Protein AF-A0A9D7J3B4-F1 (afdb_monomer)

Solvent-accessible surface area (backbone atoms only — not comparable to full-atom values): 12854 Å² total; per-residue (Å²): 86,20,38,6,52,66,52,75,68,52,24,51,55,38,42,55,56,50,31,72,77,38,64,92,45,43,69,58,52,49,50,42,16,52,51,36,27,50,51,44,64,60,49,41,61,61,44,39,66,71,48,47,50,57,50,48,52,51,50,49,41,62,76,43,71,73,54,89,53,67,70,58,55,49,53,51,50,52,51,49,52,46,54,62,63,66,42,73,78,84,66,92,56,58,73,66,55,56,47,50,52,51,38,53,54,40,50,54,43,43,34,62,70,63,75,48,87,57,73,51,42,56,52,34,42,52,50,51,45,50,52,47,49,51,19,50,54,52,26,56,75,52,72,69,79,52,64,46,68,52,43,30,51,54,52,51,52,50,52,61,27,91,87,30,97,58,13,69,62,53,52,59,37,48,68,65,52,65,67,64,42,50,51,49,52,52,48,50,54,49,50,55,57,50,62,74,45,46,74,63,55,60,73,61,43,78,63,53,56,63,51,48,52,51,51,53,50,50,45,28,49,53,41,37,54,52,51,51,53,52,50,60,61,74,78,104

Nearest PDB structures (foldseek):
  3zx6-assembly1_A  TM=1.371E-01  e=1.570E+00  Archaeoglobus fulgidus DSM 4304
  7sqc-assembly1_1V  TM=1.338E-01  e=3.164E+00  Chlamydomonas reinhardtii

Secondary structure (DSSP, 8-state):
-GGGSS-HHHHHHHHHHHHHH-GGGHHHHHHHHHHHHHHHHHHHHHHIIIIIHHHHHHHHHHHHTT---HHHHHHHHHHHHHHHHHS-----S-HHHHHHHHHHHHHHHHHHHHTS--HHHHHHHHHHHHHHHHHHHHHHHTTTSS-HHHHHHHHHHHHHSTTSTTHHHHHHHHTTS-HHHHHHHHHHHHHHHHHTTHHHHHHHGGGHHHHHHHHHHHHHHHHHHHHHHHHHHHT-

Mean predicted aligned error: 10.53 Å

pLDDT: mean 74.2, std 10.95, range [43.19, 89.19]

Radius of gyration: 20.08 Å; Cα contacts (8 Å, |Δi|>4): 149; chains: 1; bounding box: 49×51×56 Å

Foldseek 3Di:
DLQLQDDPLSVLVVLVVVCVVPVPCSVVSNVVSVVSVLVNLQVVVVCCVPPVVVVVVVVVCVVCVPDPDVVVVVVVVLVVVVVVLLPQPPPVDDPLVVLVVLLVVLLVLQCVVVVHDDVLSNVLSVVLSVLLVVLVVVCVVVVPPDDSSNSSSVSVCVCCDPPHPCNVVNVVSNVSGDPSSSVVSVVVSSVVSVVVVVVSDVVCPPVVVVVVVVVSVVSSVVVVVVVVVVVVVVVD

Structure (mmCIF, N/CA/C/O backbone):
data_AF-A0A9D7J3B4-F1
#
_entry.id   AF-A0A9D7J3B4-F1
#
loop_
_atom_site.group_PDB
_atom_site.id
_atom_site.type_symbol
_atom_site.label_atom_id
_atom_site.label_alt_id
_atom_site.label_comp_id
_atom_site.label_asym_id
_atom_site.label_entity_id
_atom_site.label_seq_id
_atom_site.pdbx_PDB_ins_code
_atom_site.Cartn_x
_atom_site.Cartn_y
_atom_site.Cartn_z
_atom_site.occupancy
_atom_site.B_iso_or_equiv
_atom_site.auth_seq_id
_atom_site.auth_comp_id
_atom_site.auth_asym_id
_atom_site.auth_atom_id
_atom_site.pdbx_PDB_model_num
ATOM 1 N N . MET A 1 1 ? -1.370 -14.299 -0.295 1.00 70.38 1 MET A N 1
ATOM 2 C CA . MET A 1 1 ? -2.509 -13.351 -0.195 1.00 70.38 1 MET A CA 1
ATOM 3 C C . MET A 1 1 ? -2.658 -12.742 1.196 1.00 70.38 1 MET A C 1
ATOM 5 O O . MET A 1 1 ? -2.831 -11.534 1.264 1.00 70.38 1 MET A O 1
ATOM 9 N N . GLY A 1 2 ? -2.545 -13.510 2.292 1.00 73.38 2 GLY A N 1
ATOM 10 C CA . GLY A 1 2 ? -2.699 -12.977 3.658 1.00 73.38 2 GLY A CA 1
ATOM 11 C C . GLY A 1 2 ? -1.757 -11.821 4.024 1.00 73.38 2 GLY A C 1
ATOM 12 O O . GLY A 1 2 ? -2.180 -10.879 4.684 1.00 73.38 2 GLY A O 1
ATOM 13 N N . SER A 1 3 ? -0.518 -11.828 3.519 1.00 73.25 3 SER A N 1
ATOM 14 C CA . SER A 1 3 ? 0.433 -10.715 3.679 1.00 73.25 3 SER A CA 1
ATOM 15 C C . SER A 1 3 ? 0.007 -9.437 2.952 1.00 73.25 3 SER A C 1
ATOM 17 O O . SER A 1 3 ? 0.450 -8.360 3.318 1.00 73.25 3 SER A O 1
ATOM 19 N N . GLY A 1 4 ? -0.854 -9.528 1.939 1.00 70.69 4 GLY A N 1
ATOM 20 C CA . GLY A 1 4 ? -1.326 -8.373 1.182 1.00 70.69 4 GLY A CA 1
ATOM 21 C C . GLY A 1 4 ? -2.476 -7.618 1.838 1.00 70.69 4 GLY A C 1
ATOM 22 O O . GLY A 1 4 ? -2.786 -6.516 1.415 1.00 70.69 4 GLY A O 1
ATOM 23 N N . VAL A 1 5 ? -3.128 -8.167 2.863 1.00 74.31 5 VAL A N 1
ATOM 24 C CA . VAL A 1 5 ? -4.241 -7.479 3.528 1.00 74.31 5 VAL A CA 1
ATOM 25 C C . VAL A 1 5 ? -3.699 -6.684 4.711 1.00 74.31 5 VAL A C 1
ATOM 27 O O . VAL A 1 5 ? -3.336 -7.254 5.736 1.00 74.31 5 VAL A O 1
ATOM 30 N N . GLY A 1 6 ? -3.630 -5.360 4.568 1.00 72.38 6 GLY A N 1
ATOM 31 C CA . GLY A 1 6 ? -3.135 -4.468 5.614 1.00 72.38 6 GLY A CA 1
ATOM 32 C C . GLY A 1 6 ? -2.578 -3.162 5.053 1.00 72.38 6 GLY A C 1
ATOM 33 O O . GLY A 1 6 ? -2.979 -2.710 3.986 1.00 72.38 6 GLY A O 1
ATOM 34 N N . SER A 1 7 ? -1.657 -2.539 5.787 1.00 75.19 7 SER A N 1
ATOM 35 C CA . SER A 1 7 ? -0.874 -1.403 5.293 1.00 75.19 7 SER A CA 1
ATOM 36 C C . SER A 1 7 ? 0.308 -1.879 4.443 1.00 75.19 7 SER A C 1
ATOM 38 O O . SER A 1 7 ? 0.832 -2.975 4.647 1.00 75.19 7 SER A O 1
ATOM 40 N N . GLY A 1 8 ? 0.826 -1.014 3.563 1.00 73.81 8 GLY A N 1
ATOM 41 C CA . GLY A 1 8 ? 2.023 -1.319 2.764 1.00 73.81 8 GLY A CA 1
ATOM 42 C C . GLY A 1 8 ? 3.244 -1.739 3.602 1.00 73.81 8 GLY A C 1
ATOM 43 O O . GLY A 1 8 ? 4.042 -2.557 3.156 1.00 73.81 8 GLY A O 1
ATOM 44 N N . SER A 1 9 ? 3.355 -1.256 4.846 1.00 77.31 9 SER A N 1
ATOM 45 C CA . SER A 1 9 ? 4.362 -1.706 5.819 1.00 77.31 9 SER A CA 1
ATOM 46 C C . SER A 1 9 ? 4.180 -3.158 6.264 1.00 77.31 9 SER A C 1
ATOM 48 O O . SER A 1 9 ? 5.146 -3.918 6.297 1.00 77.31 9 SER A O 1
ATOM 50 N N . MET A 1 10 ? 2.949 -3.550 6.600 1.00 82.62 10 MET A N 1
ATOM 51 C CA . MET A 1 10 ? 2.616 -4.916 7.004 1.00 82.62 10 MET A CA 1
ATOM 52 C C . MET A 1 10 ? 2.811 -5.882 5.833 1.00 82.62 10 MET A C 1
ATOM 54 O O . MET A 1 10 ? 3.347 -6.973 6.019 1.00 82.62 10 MET A O 1
ATOM 58 N N . MET A 1 11 ? 2.473 -5.439 4.620 1.00 86.75 11 MET A N 1
ATOM 59 C CA . MET A 1 11 ? 2.742 -6.179 3.394 1.00 86.75 11 MET A CA 1
ATOM 60 C C . MET A 1 11 ? 4.236 -6.384 3.155 1.00 86.75 11 MET A C 1
ATOM 62 O O . MET A 1 11 ? 4.653 -7.515 2.930 1.00 86.75 11 MET A O 1
ATOM 66 N N . ALA A 1 12 ? 5.055 -5.334 3.254 1.00 82.06 12 ALA A N 1
ATOM 67 C CA . ALA A 1 12 ? 6.506 -5.444 3.106 1.00 82.06 12 ALA A CA 1
ATOM 68 C C . ALA A 1 12 ? 7.121 -6.429 4.113 1.00 82.06 12 ALA A C 1
ATOM 70 O O . ALA A 1 12 ? 7.898 -7.300 3.725 1.00 82.06 12 ALA A O 1
ATOM 71 N N . ALA A 1 13 ? 6.732 -6.333 5.388 1.00 82.19 13 ALA A N 1
ATOM 72 C CA . ALA A 1 13 ? 7.207 -7.237 6.433 1.00 82.19 13 ALA A CA 1
ATOM 73 C C . ALA A 1 13 ? 6.758 -8.692 6.198 1.00 82.19 13 ALA A C 1
ATOM 75 O O . ALA A 1 13 ? 7.554 -9.616 6.360 1.00 82.19 13 ALA A O 1
ATOM 76 N N . GLY A 1 14 ? 5.503 -8.898 5.787 1.00 84.31 14 GLY A N 1
ATOM 77 C CA . GLY A 1 14 ? 4.945 -10.222 5.517 1.00 84.31 14 GLY A CA 1
ATOM 78 C C . GLY A 1 14 ? 5.492 -10.877 4.247 1.00 84.31 14 GLY A C 1
ATOM 79 O O . GLY A 1 14 ? 5.697 -12.083 4.230 1.00 84.31 14 GLY A O 1
ATOM 80 N N . ILE A 1 15 ? 5.755 -10.110 3.183 1.00 86.12 15 ILE A N 1
ATOM 81 C CA . ILE A 1 15 ? 6.445 -10.633 1.995 1.00 86.12 15 ILE A CA 1
ATOM 82 C C . ILE A 1 15 ? 7.859 -11.054 2.391 1.00 86.12 15 ILE A C 1
ATOM 84 O O . ILE A 1 15 ? 8.236 -12.185 2.123 1.00 86.12 15 ILE A O 1
ATOM 88 N N . ALA A 1 16 ? 8.609 -10.195 3.090 1.00 83.75 16 ALA A N 1
ATOM 89 C CA . ALA A 1 16 ? 9.985 -10.496 3.477 1.00 83.75 16 ALA A CA 1
ATOM 90 C C . ALA A 1 16 ? 10.106 -11.801 4.286 1.00 83.75 16 ALA A C 1
ATOM 92 O O . ALA A 1 16 ? 11.012 -12.591 4.029 1.00 83.75 16 ALA A O 1
ATOM 93 N N . SER A 1 17 ? 9.184 -12.060 5.222 1.00 86.12 17 SER A N 1
ATOM 94 C CA . SER A 1 17 ? 9.197 -13.301 6.005 1.00 86.12 17 SER A CA 1
ATOM 95 C C . SER A 1 17 ? 8.839 -14.540 5.178 1.00 86.12 17 SER A C 1
ATOM 97 O O . SER A 1 17 ? 9.494 -15.570 5.318 1.00 86.12 17 SER A O 1
ATOM 99 N N . VAL A 1 18 ? 7.838 -14.454 4.297 1.00 84.31 18 VAL A N 1
ATOM 100 C CA . VAL A 1 18 ? 7.399 -15.592 3.471 1.00 84.31 18 VAL A CA 1
ATOM 101 C C . VAL A 1 18 ? 8.415 -15.898 2.370 1.00 84.31 18 VAL A C 1
ATOM 103 O O . VAL A 1 18 ? 8.734 -17.059 2.140 1.00 84.31 18 VAL A O 1
ATOM 106 N N . THR A 1 19 ? 8.983 -14.874 1.736 1.00 86.38 19 THR A N 1
ATOM 107 C CA . THR A 1 19 ? 10.028 -15.020 0.717 1.00 86.38 19 THR A CA 1
ATOM 108 C C . THR A 1 19 ? 11.320 -15.600 1.292 1.00 86.38 19 THR A C 1
ATOM 110 O O . THR A 1 19 ? 11.997 -16.365 0.614 1.00 86.38 19 THR A O 1
ATOM 113 N N . ALA A 1 20 ? 11.656 -15.298 2.551 1.00 85.62 20 ALA A N 1
ATOM 114 C CA . ALA A 1 20 ? 12.802 -15.916 3.217 1.00 85.62 20 ALA A CA 1
ATOM 115 C C . ALA A 1 20 ? 12.629 -17.435 3.415 1.00 85.62 20 ALA A C 1
ATOM 117 O O . ALA A 1 20 ? 13.619 -18.162 3.404 1.00 85.62 20 ALA A O 1
ATOM 118 N N . ALA A 1 21 ? 11.390 -17.910 3.585 1.00 87.62 21 ALA A N 1
ATOM 119 C CA . ALA A 1 21 ? 11.073 -19.335 3.688 1.00 87.62 21 ALA A CA 1
ATOM 120 C C . ALA A 1 21 ? 10.896 -20.017 2.317 1.00 87.62 21 ALA A C 1
ATOM 122 O O . ALA A 1 21 ? 11.208 -21.198 2.193 1.00 87.62 21 ALA A O 1
ATOM 123 N N . HIS A 1 22 ? 10.432 -19.273 1.305 1.00 87.31 22 HIS A N 1
ATOM 124 C CA . HIS A 1 22 ? 10.172 -19.751 -0.060 1.00 87.31 22 HIS A CA 1
ATOM 125 C C . HIS A 1 22 ? 10.790 -18.821 -1.120 1.00 87.31 22 HIS A C 1
ATOM 127 O O . HIS A 1 22 ? 10.072 -18.028 -1.747 1.00 87.31 22 HIS A O 1
ATOM 133 N N . PRO A 1 23 ? 12.118 -18.886 -1.335 1.00 84.44 23 PRO A N 1
ATOM 134 C CA . PRO A 1 23 ? 12.808 -18.020 -2.291 1.00 84.44 23 PRO A CA 1
ATOM 135 C C . PRO A 1 23 ? 12.355 -18.244 -3.741 1.00 84.44 23 PRO A C 1
ATOM 137 O O . PRO A 1 23 ? 12.361 -17.312 -4.548 1.00 84.44 23 PRO A O 1
ATOM 140 N N . GLU A 1 24 ? 11.922 -19.460 -4.076 1.00 88.19 24 GLU A N 1
ATOM 141 C CA . GLU A 1 24 ? 11.501 -19.857 -5.421 1.00 88.19 24 GLU A CA 1
ATOM 142 C C . GLU A 1 24 ? 10.224 -19.151 -5.909 1.00 88.19 24 GLU A C 1
ATOM 144 O O . GLU A 1 24 ? 10.027 -19.006 -7.114 1.00 88.19 24 GLU A O 1
ATOM 149 N N . PHE A 1 25 ? 9.379 -18.656 -4.997 1.00 86.94 25 PHE A N 1
ATOM 150 C CA . PHE A 1 25 ? 8.104 -18.005 -5.326 1.00 86.94 25 PHE A CA 1
ATOM 151 C C . PHE A 1 25 ? 8.112 -16.488 -5.090 1.00 86.94 25 PHE A C 1
ATOM 153 O O . PHE A 1 25 ? 7.045 -15.880 -5.014 1.00 86.94 25 PHE A O 1
ATOM 160 N N . THR A 1 26 ? 9.288 -15.859 -4.986 1.00 83.12 26 THR A N 1
ATOM 161 C CA . THR A 1 26 ? 9.447 -14.430 -4.642 1.00 83.12 26 THR A CA 1
ATOM 162 C C . THR A 1 26 ? 8.520 -13.508 -5.440 1.00 83.12 26 THR A C 1
ATOM 164 O O . THR A 1 26 ? 7.721 -12.773 -4.852 1.00 83.12 26 THR A O 1
ATOM 167 N N . ASP A 1 27 ? 8.572 -13.591 -6.771 1.00 83.25 27 ASP A N 1
ATOM 168 C CA . ASP A 1 27 ? 7.815 -12.698 -7.653 1.00 83.25 27 ASP A CA 1
ATOM 169 C C . ASP A 1 27 ? 6.306 -12.947 -7.561 1.00 83.25 27 ASP A C 1
ATOM 171 O O . ASP A 1 27 ? 5.508 -12.010 -7.557 1.00 83.25 27 ASP A O 1
ATOM 175 N N . GLN A 1 28 ? 5.899 -14.210 -7.402 1.00 86.12 28 GLN A N 1
ATOM 176 C CA . GLN A 1 28 ? 4.492 -14.582 -7.251 1.00 86.12 28 GLN A CA 1
ATOM 177 C C . GLN A 1 28 ? 3.937 -14.121 -5.899 1.00 86.12 28 GLN A C 1
ATOM 179 O O . GLN A 1 28 ? 2.843 -13.558 -5.840 1.00 86.12 28 GLN A O 1
ATOM 184 N N . ILE A 1 29 ? 4.693 -14.298 -4.810 1.00 86.94 29 ILE A N 1
ATOM 185 C CA . ILE A 1 29 ? 4.323 -13.825 -3.469 1.00 86.94 29 ILE A CA 1
ATOM 186 C C . ILE A 1 29 ? 4.136 -12.307 -3.496 1.00 86.94 29 ILE A C 1
ATOM 188 O O . ILE A 1 29 ? 3.114 -11.810 -3.014 1.00 86.94 29 ILE A O 1
ATOM 192 N N . ALA A 1 30 ? 5.084 -11.578 -4.092 1.00 84.19 30 ALA A N 1
ATOM 193 C CA . ALA A 1 30 ? 5.012 -10.131 -4.236 1.00 84.19 30 ALA A CA 1
ATOM 194 C C . ALA A 1 30 ? 3.811 -9.702 -5.093 1.00 84.19 30 ALA A C 1
ATOM 196 O O . ALA A 1 30 ? 3.066 -8.806 -4.694 1.00 84.19 30 ALA A O 1
ATOM 197 N N . ALA A 1 31 ? 3.554 -10.369 -6.219 1.00 85.25 31 ALA A N 1
ATOM 198 C CA . ALA A 1 31 ? 2.417 -10.071 -7.087 1.00 85.25 31 ALA A CA 1
ATOM 199 C C . ALA A 1 31 ? 1.067 -10.317 -6.387 1.00 85.25 31 ALA A C 1
ATOM 201 O O . ALA A 1 31 ? 0.197 -9.443 -6.387 1.00 85.25 31 ALA A O 1
ATOM 202 N N . PHE A 1 32 ? 0.888 -11.461 -5.718 1.00 87.00 32 PHE A N 1
ATOM 203 C CA . PHE A 1 32 ? -0.346 -11.761 -4.983 1.00 87.00 32 PHE A CA 1
ATOM 204 C C . PHE A 1 32 ? -0.557 -10.828 -3.791 1.00 87.00 32 PHE A C 1
ATOM 206 O O . PHE A 1 32 ? -1.693 -10.452 -3.499 1.00 87.00 32 PHE A O 1
ATOM 213 N N . ALA A 1 33 ? 0.512 -10.464 -3.082 1.00 86.38 33 ALA A N 1
ATOM 214 C CA . ALA A 1 33 ? 0.433 -9.563 -1.940 1.00 86.38 33 ALA A CA 1
ATOM 215 C C . ALA A 1 33 ? 0.125 -8.121 -2.370 1.00 86.38 33 ALA A C 1
ATOM 217 O O . ALA A 1 33 ? -0.784 -7.510 -1.815 1.00 86.38 33 ALA A O 1
ATOM 218 N N . THR A 1 34 ? 0.802 -7.600 -3.395 1.00 82.75 34 THR A N 1
ATOM 219 C CA . THR A 1 34 ? 0.546 -6.247 -3.922 1.00 82.75 34 THR A CA 1
ATOM 220 C C . THR A 1 34 ? -0.850 -6.130 -4.526 1.00 82.75 34 THR A C 1
ATOM 222 O O . THR A 1 34 ? -1.550 -5.155 -4.251 1.00 82.75 34 THR A O 1
ATOM 225 N N . THR A 1 35 ? -1.306 -7.152 -5.254 1.00 86.75 35 THR A N 1
ATOM 226 C CA . THR A 1 35 ? -2.672 -7.211 -5.795 1.00 86.75 35 THR A CA 1
ATOM 227 C C . THR A 1 35 ? -3.713 -7.248 -4.677 1.00 86.75 35 THR A C 1
ATOM 229 O O . THR A 1 35 ? -4.668 -6.473 -4.699 1.00 86.75 35 THR A O 1
ATOM 232 N N . ALA A 1 36 ? -3.521 -8.089 -3.656 1.00 86.44 36 ALA A N 1
ATOM 233 C CA . ALA A 1 36 ? -4.421 -8.134 -2.504 1.00 86.44 36 ALA A CA 1
ATOM 234 C C . ALA A 1 36 ? -4.442 -6.802 -1.732 1.00 86.44 36 ALA A C 1
ATOM 236 O O . ALA A 1 36 ? -5.518 -6.350 -1.344 1.00 86.44 36 ALA A O 1
ATOM 237 N N . ASN A 1 37 ? -3.297 -6.128 -1.587 1.00 84.19 37 ASN A N 1
ATOM 238 C CA . ASN A 1 37 ? -3.206 -4.806 -0.960 1.00 84.19 37 ASN A CA 1
ATOM 239 C C . ASN A 1 37 ? -3.931 -3.728 -1.770 1.00 84.19 37 ASN A C 1
ATOM 241 O O . ASN A 1 37 ? -4.600 -2.862 -1.205 1.00 84.19 37 ASN A O 1
ATOM 245 N N . 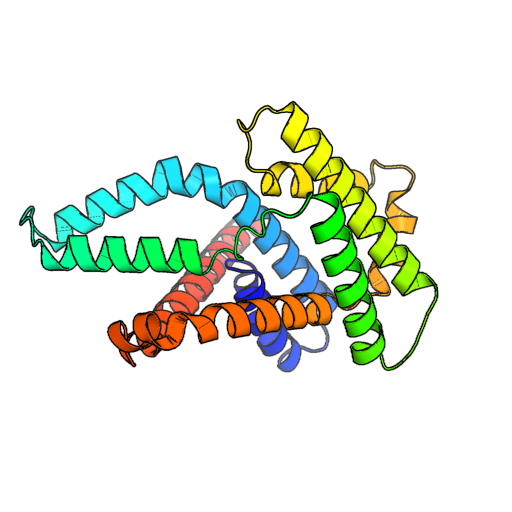LEU A 1 38 ? -3.841 -3.793 -3.097 1.00 84.06 38 LEU A N 1
ATOM 246 C CA . LEU A 1 38 ? -4.549 -2.897 -4.004 1.00 84.06 38 LEU A CA 1
ATOM 247 C C . LEU A 1 38 ? -6.069 -3.093 -3.897 1.00 84.06 38 LEU A C 1
ATOM 249 O O . LEU A 1 38 ? -6.800 -2.115 -3.733 1.00 84.06 38 LEU A O 1
ATOM 253 N N . ILE A 1 39 ? -6.540 -4.345 -3.892 1.00 84.25 39 ILE A N 1
ATOM 254 C CA . ILE A 1 39 ? -7.958 -4.682 -3.688 1.00 84.25 39 ILE A CA 1
ATOM 255 C C . ILE A 1 39 ? -8.431 -4.206 -2.310 1.00 84.25 39 ILE A C 1
ATOM 257 O O . ILE A 1 39 ? -9.465 -3.545 -2.214 1.00 84.25 39 ILE A O 1
ATOM 261 N N . ALA A 1 40 ? -7.666 -4.483 -1.250 1.00 80.62 40 ALA A N 1
ATOM 262 C CA . ALA A 1 40 ? -7.988 -4.055 0.109 1.00 80.62 40 ALA A CA 1
ATOM 263 C C . ALA A 1 40 ? -8.039 -2.524 0.232 1.00 80.62 40 ALA A C 1
ATOM 265 O O . ALA A 1 40 ? -8.929 -1.994 0.890 1.00 80.62 40 ALA A O 1
ATOM 266 N N . SER A 1 41 ? -7.145 -1.804 -0.449 1.00 77.12 41 SER A N 1
ATOM 267 C CA . SER A 1 41 ? -7.126 -0.335 -0.463 1.00 77.12 41 SER A CA 1
ATOM 268 C C . SER A 1 41 ? -8.332 0.260 -1.197 1.00 77.12 41 SER A C 1
ATOM 270 O O . SER A 1 41 ? -8.884 1.269 -0.758 1.00 77.12 41 SER A O 1
ATOM 272 N N . LEU A 1 42 ? -8.776 -0.367 -2.292 1.00 78.75 42 LEU A N 1
ATOM 273 C CA . LEU A 1 42 ? -9.970 0.052 -3.035 1.00 78.75 42 LEU A CA 1
ATOM 274 C C . LEU A 1 42 ? -11.263 -0.255 -2.271 1.00 78.75 42 LEU A C 1
ATOM 276 O O . LEU A 1 42 ? -12.137 0.603 -2.153 1.00 78.75 42 LEU A O 1
ATOM 280 N N . ALA A 1 43 ? -11.382 -1.472 -1.740 1.00 79.88 43 ALA A N 1
ATOM 281 C CA . ALA A 1 43 ? -12.563 -1.920 -1.011 1.00 79.88 43 ALA A CA 1
ATOM 282 C C . ALA A 1 43 ? -12.632 -1.336 0.410 1.00 79.88 43 ALA A C 1
ATOM 284 O O . ALA A 1 43 ? -13.714 -1.230 0.981 1.00 79.88 43 ALA A O 1
ATOM 285 N N . GLY A 1 44 ? -11.500 -0.919 0.979 1.00 74.19 44 GLY A N 1
ATOM 286 C CA . GLY A 1 44 ? -11.391 -0.494 2.371 1.00 74.19 44 GLY A CA 1
ATOM 287 C C . GLY A 1 44 ? -12.301 0.676 2.727 1.00 74.19 44 GLY A C 1
ATOM 288 O O . GLY A 1 44 ? -12.991 0.613 3.736 1.00 74.19 44 GLY A O 1
ATOM 289 N N . VAL A 1 45 ? -12.377 1.715 1.890 1.00 71.50 45 VAL A N 1
ATOM 290 C CA . VAL A 1 45 ? -13.217 2.899 2.162 1.00 71.50 45 VAL A CA 1
ATOM 291 C C . VAL A 1 45 ? -14.719 2.565 2.200 1.00 71.50 45 VAL A C 1
ATOM 293 O O . VAL A 1 45 ? -15.366 2.879 3.204 1.00 71.50 45 VAL A O 1
ATOM 296 N N . PRO A 1 46 ? -15.313 1.924 1.171 1.00 72.56 46 PRO A N 1
ATOM 297 C CA . PRO A 1 46 ? -16.726 1.558 1.220 1.00 72.56 46 PRO A CA 1
ATOM 298 C C . PRO A 1 46 ? -17.023 0.501 2.293 1.00 72.56 46 PRO A C 1
ATOM 300 O O . PRO A 1 46 ? -18.009 0.649 3.014 1.00 72.56 46 PRO A O 1
ATOM 303 N N . LEU A 1 47 ? -16.164 -0.514 2.465 1.00 78.94 47 LEU A N 1
ATOM 304 C CA . LEU A 1 47 ? -16.342 -1.534 3.508 1.00 78.94 47 LEU A CA 1
ATOM 305 C C . LEU A 1 47 ? -16.254 -0.929 4.914 1.00 78.94 47 LEU A C 1
ATOM 307 O O . LEU A 1 47 ? -17.032 -1.303 5.791 1.00 78.94 47 LEU A O 1
ATOM 311 N N . ALA A 1 48 ? -15.356 0.033 5.138 1.00 70.44 48 ALA A N 1
ATOM 312 C CA . ALA A 1 48 ? -15.233 0.710 6.422 1.00 70.44 48 ALA A CA 1
ATOM 313 C C . ALA A 1 48 ? -16.516 1.469 6.780 1.00 70.44 48 ALA A C 1
ATOM 315 O O . ALA A 1 48 ? -17.027 1.329 7.890 1.00 70.44 48 ALA A O 1
ATOM 316 N N . LEU A 1 49 ? -17.067 2.229 5.830 1.00 73.00 49 LEU A N 1
ATOM 317 C CA . LEU A 1 49 ? -18.268 3.035 6.052 1.00 73.00 49 LEU A CA 1
ATOM 318 C C . LEU A 1 49 ? -19.533 2.183 6.210 1.00 73.00 49 LEU A C 1
ATOM 320 O O . LEU A 1 49 ? -20.355 2.474 7.075 1.00 73.00 49 LEU A O 1
ATOM 324 N N . TRP A 1 50 ? -19.694 1.138 5.395 1.00 77.56 50 TRP A N 1
ATOM 325 C CA . TRP A 1 50 ? -20.944 0.372 5.330 1.00 77.56 50 TRP A CA 1
ATOM 326 C C . TRP A 1 50 ? -20.983 -0.857 6.230 1.00 77.56 50 TRP A C 1
ATOM 328 O O . TRP A 1 50 ? -22.064 -1.265 6.638 1.00 77.56 50 TRP A O 1
ATOM 338 N N . ILE A 1 51 ? -19.836 -1.469 6.526 1.00 81.25 51 ILE A N 1
ATOM 339 C CA . ILE A 1 51 ? -19.771 -2.733 7.272 1.00 81.25 51 ILE A CA 1
ATOM 340 C C . ILE A 1 51 ? -18.983 -2.556 8.565 1.00 81.25 51 ILE A C 1
ATOM 342 O O . ILE A 1 51 ? -19.484 -2.925 9.625 1.00 81.25 51 ILE A O 1
ATOM 346 N N . SER A 1 52 ? -17.793 -1.949 8.521 1.00 75.31 52 SER A N 1
ATOM 347 C CA . SER A 1 52 ? -16.956 -1.819 9.720 1.00 75.31 52 SER A CA 1
ATOM 348 C C . SER A 1 52 ? -17.579 -0.899 10.763 1.00 75.31 52 SER A C 1
ATOM 350 O O . SER A 1 52 ? -17.606 -1.262 11.933 1.00 75.31 52 SER A O 1
ATOM 352 N N . LEU A 1 53 ? -18.088 0.272 10.368 1.00 75.25 53 LEU A N 1
ATOM 353 C CA . LEU A 1 53 ? -18.692 1.234 11.291 1.00 75.25 53 LEU A CA 1
ATOM 354 C C . LEU A 1 53 ? -19.912 0.656 12.042 1.00 75.25 53 LEU A C 1
ATOM 356 O O . LEU A 1 53 ? -19.923 0.717 13.274 1.00 75.25 53 LEU A O 1
ATOM 360 N N . PRO A 1 54 ? -20.915 0.045 11.372 1.00 77.25 54 PRO A N 1
ATOM 361 C CA . PRO A 1 54 ? -22.048 -0.543 12.085 1.00 77.25 54 PRO A CA 1
ATOM 362 C C . PRO A 1 54 ? -21.669 -1.800 12.872 1.00 77.25 54 PRO A C 1
ATOM 364 O O . PRO A 1 54 ? -22.213 -2.031 13.953 1.00 77.25 54 PRO A O 1
ATOM 367 N N . LEU A 1 55 ? -20.733 -2.614 12.372 1.00 80.88 55 LEU A N 1
ATOM 368 C CA . LEU A 1 55 ? -20.265 -3.787 13.106 1.00 80.88 55 LEU A CA 1
ATOM 369 C C . LEU A 1 55 ? -19.514 -3.380 14.377 1.00 80.88 55 LEU A C 1
ATOM 371 O O . LEU A 1 55 ? -19.728 -3.993 15.421 1.00 80.88 55 LEU A O 1
ATOM 375 N N . ALA A 1 56 ? -18.702 -2.323 14.306 1.00 77.56 56 ALA A N 1
ATOM 376 C CA . ALA A 1 56 ? -18.014 -1.747 15.453 1.00 77.56 56 ALA A CA 1
ATOM 377 C C . ALA A 1 56 ? -19.008 -1.214 16.4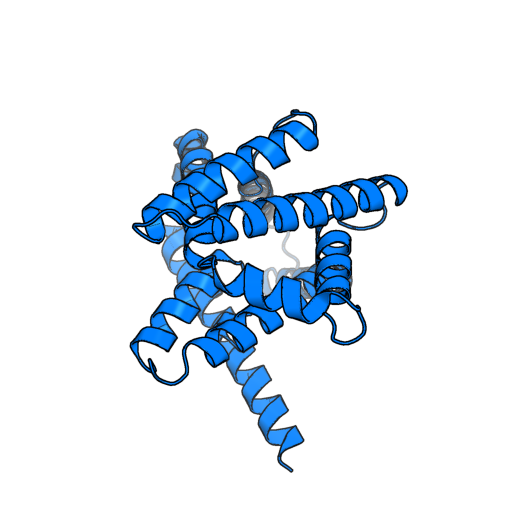92 1.00 77.56 56 ALA A C 1
ATOM 379 O O . ALA A 1 56 ? -18.870 -1.556 17.663 1.00 77.56 56 ALA A O 1
ATOM 380 N N . ASP A 1 57 ? -20.047 -0.468 16.088 1.00 76.69 57 ASP A N 1
ATOM 381 C CA . ASP A 1 57 ? -21.098 -0.008 17.015 1.00 76.69 57 ASP A CA 1
ATOM 382 C C . ASP A 1 57 ? -21.811 -1.197 17.681 1.00 76.69 57 ASP A C 1
ATOM 384 O O . ASP A 1 57 ? -22.018 -1.225 18.896 1.00 76.69 57 ASP A O 1
ATOM 388 N N . ARG A 1 58 ? -22.116 -2.250 16.915 1.00 79.69 58 ARG A N 1
ATOM 389 C CA . ARG A 1 58 ? -22.770 -3.454 17.443 1.00 79.69 58 ARG A CA 1
ATOM 390 C C . ARG A 1 58 ? -21.888 -4.209 18.437 1.00 79.69 58 ARG A C 1
ATOM 392 O O . ARG A 1 58 ? -22.374 -4.595 19.500 1.00 79.69 58 ARG A O 1
ATOM 399 N N . PHE A 1 59 ? -20.607 -4.396 18.122 1.00 79.75 59 PHE A N 1
ATOM 400 C CA . PHE A 1 59 ? -19.637 -5.022 19.024 1.00 79.75 59 PHE A CA 1
ATOM 401 C C . PHE A 1 59 ? -19.421 -4.188 20.283 1.00 79.75 59 PHE A C 1
ATOM 403 O O . PHE A 1 59 ? -19.396 -4.731 21.387 1.00 79.75 59 PHE A O 1
ATOM 410 N N . TYR A 1 60 ? -19.324 -2.870 20.126 1.00 75.38 60 TYR A N 1
ATOM 411 C CA . TYR A 1 60 ? -19.159 -1.947 21.235 1.00 75.38 60 TYR A CA 1
ATOM 412 C C . TYR A 1 60 ? -20.346 -2.022 22.196 1.00 75.38 60 TYR A C 1
ATOM 414 O O . TYR A 1 60 ? -20.149 -2.211 23.396 1.00 75.38 60 TYR A O 1
ATOM 422 N N . ARG A 1 61 ? -21.583 -1.967 21.687 1.00 77.94 61 ARG A N 1
ATOM 423 C CA . ARG A 1 61 ? -22.807 -2.105 22.497 1.00 77.94 61 ARG A CA 1
ATOM 424 C C . ARG A 1 61 ? -22.914 -3.463 23.177 1.00 77.94 61 ARG A C 1
ATOM 426 O O . ARG A 1 61 ? -23.366 -3.531 24.318 1.00 77.94 61 ARG A O 1
ATOM 433 N N . PHE A 1 62 ? -22.498 -4.526 22.492 1.00 83.06 62 PHE A N 1
ATOM 434 C CA . PHE A 1 62 ? -22.487 -5.877 23.042 1.00 83.06 62 PHE A CA 1
ATOM 435 C C . PHE A 1 62 ? -21.517 -5.998 24.226 1.00 83.06 62 PHE A C 1
ATOM 437 O O . PHE A 1 62 ? -21.914 -6.453 25.297 1.00 83.06 62 PHE A O 1
ATOM 444 N N . LEU A 1 63 ? -20.278 -5.524 24.065 1.00 79.31 63 LEU A N 1
ATOM 445 C CA . LEU A 1 63 ? -19.237 -5.579 25.099 1.00 79.31 63 LEU A CA 1
ATOM 446 C C . LEU A 1 63 ? -19.514 -4.638 26.274 1.00 79.31 63 LEU A C 1
ATOM 448 O O . LEU A 1 63 ? -19.269 -4.995 27.422 1.00 79.31 63 LEU A O 1
ATOM 452 N N . THR A 1 64 ? -20.052 -3.449 26.005 1.00 75.50 64 THR A N 1
ATOM 453 C CA . THR A 1 64 ? -20.380 -2.475 27.056 1.00 75.50 64 THR A CA 1
ATOM 454 C C . THR A 1 64 ? -21.750 -2.706 27.689 1.00 75.50 64 THR A C 1
ATOM 456 O O . THR A 1 64 ? -22.085 -2.008 28.641 1.00 75.50 64 THR A O 1
ATOM 459 N N . ARG A 1 65 ? -22.565 -3.660 27.202 1.00 76.25 65 ARG A N 1
ATOM 460 C CA . ARG A 1 65 ? -23.970 -3.850 27.629 1.00 76.25 65 ARG A CA 1
ATOM 461 C C . ARG A 1 65 ? -24.741 -2.520 27.706 1.00 76.25 65 ARG A C 1
ATOM 463 O O . ARG A 1 65 ? -25.529 -2.301 28.622 1.00 76.25 65 ARG A O 1
ATOM 470 N N . ASN A 1 66 ? -24.509 -1.619 26.748 1.00 64.56 66 ASN A N 1
ATOM 471 C CA . ASN A 1 66 ? -25.081 -0.265 26.720 1.00 64.56 66 ASN A CA 1
ATOM 472 C C . ASN A 1 66 ? -24.633 0.689 27.857 1.00 64.56 66 ASN A C 1
ATOM 474 O O . ASN A 1 66 ? -25.207 1.769 28.005 1.00 64.56 66 ASN A O 1
ATOM 478 N N . GLN A 1 67 ? -23.605 0.356 28.641 1.00 61.44 67 GLN A N 1
ATOM 479 C CA . GLN A 1 67 ? -23.008 1.293 29.591 1.00 61.44 67 GLN A CA 1
ATOM 480 C C . GLN A 1 67 ? -22.107 2.290 28.853 1.00 61.44 67 GLN A C 1
ATOM 482 O O . GLN A 1 67 ? -21.069 1.930 28.296 1.00 61.44 67 GLN A O 1
ATOM 487 N N . LYS A 1 68 ? -22.486 3.573 28.862 1.00 55.31 68 LYS A N 1
ATOM 488 C CA . LYS A 1 68 ? -21.611 4.670 28.424 1.00 55.31 68 LYS A CA 1
ATOM 489 C C . LYS A 1 68 ? -20.463 4.813 29.421 1.00 55.31 68 LYS A C 1
ATOM 491 O O . LYS A 1 68 ? -20.591 5.538 30.401 1.00 55.31 68 LYS A O 1
ATOM 496 N N . ASN A 1 69 ? -19.357 4.116 29.181 1.00 56.31 69 ASN A N 1
ATOM 497 C CA . ASN A 1 69 ? -18.142 4.299 29.964 1.00 56.31 69 ASN 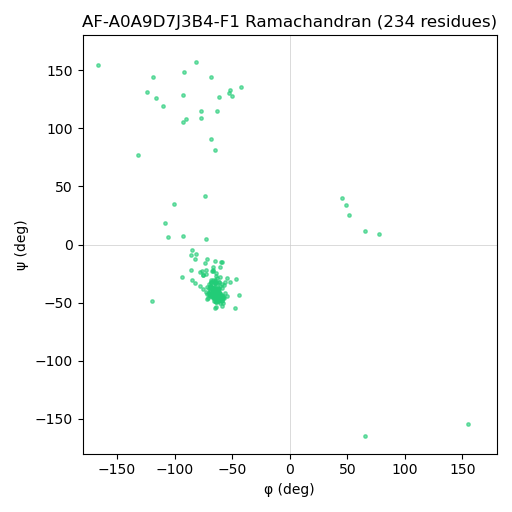A CA 1
ATOM 498 C C . ASN A 1 69 ? -17.276 5.386 29.291 1.00 56.31 69 ASN A C 1
ATOM 500 O O . ASN A 1 69 ? -16.743 5.136 28.204 1.00 56.31 69 ASN A O 1
ATOM 504 N N . PRO A 1 70 ? -17.168 6.600 29.865 1.00 54.06 70 PRO A N 1
ATOM 505 C CA . PRO A 1 70 ? -16.491 7.736 29.227 1.00 54.06 70 PRO A CA 1
ATOM 506 C C . PRO A 1 70 ? -15.007 7.466 28.933 1.00 54.06 70 PRO A C 1
ATOM 508 O O . PRO A 1 70 ? -14.484 7.950 27.937 1.00 54.06 70 PRO A O 1
ATOM 511 N N . THR A 1 71 ? -14.368 6.594 29.716 1.00 52.41 71 THR A N 1
ATOM 512 C CA . THR A 1 71 ? -12.960 6.189 29.569 1.00 52.41 71 THR A CA 1
ATOM 513 C C . THR A 1 71 ? -12.656 5.433 28.273 1.00 52.41 71 THR A C 1
ATOM 515 O O . THR A 1 71 ? -11.571 5.575 27.713 1.00 52.41 71 THR A O 1
ATOM 518 N N . VAL A 1 72 ? -13.603 4.640 27.758 1.00 53.44 72 VAL A N 1
ATOM 519 C CA . VAL A 1 72 ? -13.419 3.892 26.500 1.00 53.44 72 VAL A CA 1
ATOM 520 C C . VAL A 1 72 ? -13.696 4.788 25.289 1.00 53.44 72 VAL A C 1
ATOM 522 O O . VAL A 1 72 ? -13.030 4.660 24.261 1.00 53.44 72 VAL A O 1
ATOM 525 N N . ALA A 1 73 ? -14.626 5.738 25.423 1.00 52.94 73 ALA A N 1
ATOM 526 C CA . ALA A 1 73 ? -14.881 6.754 24.405 1.00 52.94 73 ALA A CA 1
ATOM 527 C C . ALA A 1 73 ? -13.669 7.686 24.231 1.00 52.94 73 ALA A C 1
ATOM 529 O O . ALA A 1 73 ? -13.242 7.903 23.097 1.00 52.94 73 ALA A O 1
ATOM 530 N N . GLU A 1 74 ? -13.061 8.135 25.336 1.00 49.25 74 GLU A N 1
ATOM 531 C CA . GLU A 1 74 ? -11.799 8.884 25.320 1.00 49.25 74 GLU A CA 1
ATOM 532 C C . GLU A 1 74 ? -10.682 8.069 24.665 1.00 49.25 74 GLU A C 1
ATOM 534 O O . GLU A 1 74 ? -10.129 8.515 23.667 1.00 49.25 74 GLU A O 1
ATOM 539 N N . ALA A 1 75 ? -10.428 6.830 25.102 1.00 51.00 75 ALA A N 1
ATOM 540 C CA . ALA A 1 75 ? -9.373 5.996 24.515 1.00 51.00 75 ALA A CA 1
ATOM 541 C C . ALA A 1 75 ? -9.567 5.734 23.007 1.00 51.00 75 ALA A C 1
ATOM 543 O O . ALA A 1 75 ? -8.599 5.736 22.246 1.00 51.00 75 ALA A O 1
ATOM 544 N N . THR A 1 76 ? -10.812 5.549 22.555 1.00 53.06 76 THR A N 1
ATOM 545 C CA . THR A 1 76 ? -11.137 5.358 21.130 1.00 53.06 76 THR A CA 1
ATOM 546 C C . THR A 1 76 ? -10.922 6.645 20.334 1.00 53.06 76 THR A C 1
ATOM 548 O O . THR A 1 76 ? -10.374 6.595 19.232 1.00 53.06 76 THR A O 1
ATOM 551 N N . SER A 1 77 ? -11.287 7.805 20.894 1.00 49.50 77 SER A N 1
ATOM 552 C CA . SER A 1 77 ? -10.996 9.105 20.280 1.00 49.50 77 SER A CA 1
ATOM 553 C C . SER A 1 77 ? -9.499 9.397 20.220 1.00 49.50 77 SER A C 1
ATOM 555 O O . SER A 1 77 ? -9.021 9.809 19.169 1.00 49.50 77 SER A O 1
ATOM 557 N N . THR A 1 78 ? -8.738 9.072 21.269 1.00 46.81 78 THR A N 1
ATOM 558 C CA . THR A 1 78 ? -7.282 9.238 21.299 1.00 46.81 78 THR A CA 1
ATOM 559 C C . THR A 1 78 ? -6.623 8.356 20.241 1.00 46.81 78 THR A C 1
ATOM 561 O O . THR A 1 78 ? -5.817 8.849 19.459 1.00 46.81 78 THR A O 1
ATOM 564 N N . ILE A 1 79 ? -7.012 7.079 20.117 1.00 49.88 79 ILE A N 1
ATOM 565 C CA . ILE A 1 79 ? -6.515 6.184 19.051 1.00 49.88 79 ILE A CA 1
ATOM 566 C C . ILE A 1 79 ? -6.901 6.708 17.657 1.00 49.88 79 ILE A C 1
ATOM 568 O O . ILE A 1 79 ? -6.087 6.645 16.735 1.00 49.88 79 ILE A O 1
ATOM 572 N N . GLY A 1 80 ? -8.106 7.264 17.497 1.00 51.69 80 GLY A N 1
ATOM 573 C CA . GLY A 1 80 ? -8.553 7.904 16.259 1.00 51.69 80 GLY A CA 1
ATOM 574 C C . GLY A 1 80 ? -7.719 9.135 15.887 1.00 51.69 80 GLY A C 1
ATOM 575 O O . GLY A 1 80 ? -7.279 9.256 14.745 1.00 51.69 80 GLY A O 1
ATOM 576 N N . GLU A 1 81 ? -7.430 10.014 16.843 1.00 48.56 81 GLU A N 1
ATOM 577 C CA . GLU A 1 81 ? -6.572 11.190 16.656 1.00 48.56 81 GLU A CA 1
ATOM 578 C C . GLU A 1 81 ? -5.124 10.804 16.353 1.00 48.56 81 GLU A C 1
ATOM 580 O O . GLU A 1 81 ? -4.515 11.380 15.454 1.00 48.56 81 GLU A O 1
ATOM 585 N N . ILE A 1 82 ? -4.608 9.761 17.004 1.00 46.91 82 ILE A N 1
ATOM 586 C CA . ILE A 1 82 ? -3.295 9.189 16.705 1.00 46.91 82 ILE A CA 1
ATOM 587 C C . ILE A 1 82 ? -3.285 8.591 15.298 1.00 46.91 82 ILE A C 1
ATOM 589 O O . ILE A 1 82 ? -2.358 8.868 14.555 1.00 46.91 82 ILE A O 1
ATOM 593 N N . SER A 1 83 ? -4.310 7.845 14.868 1.00 50.81 83 SER A N 1
ATOM 594 C CA . SER A 1 83 ? -4.397 7.328 13.488 1.00 50.81 83 SER A CA 1
ATOM 595 C C . SER A 1 83 ? -4.382 8.446 12.442 1.00 50.81 83 SER A C 1
ATOM 597 O O . SER A 1 83 ? -3.761 8.318 11.391 1.00 50.81 83 SER A O 1
ATOM 599 N N . LYS A 1 84 ? -4.971 9.591 12.788 1.00 47.31 84 LYS A N 1
ATOM 600 C CA . LYS A 1 84 ? -4.992 10.810 11.978 1.00 47.31 84 LYS A CA 1
ATOM 601 C C . LYS A 1 84 ? -3.671 11.590 12.029 1.00 47.31 84 LYS A C 1
ATOM 603 O O . LYS A 1 84 ? -3.382 12.344 11.108 1.00 47.31 84 LYS A O 1
ATOM 608 N N . ALA A 1 85 ? -2.880 11.415 13.088 1.00 44.16 85 ALA A N 1
ATOM 609 C CA . ALA A 1 85 ? -1.510 11.917 13.219 1.00 44.16 85 ALA A CA 1
ATOM 610 C C . ALA A 1 85 ? -0.456 10.961 12.612 1.00 44.16 85 ALA A C 1
ATOM 612 O O . ALA A 1 85 ? 0.645 11.392 12.271 1.00 44.16 85 ALA A O 1
ATOM 613 N N . LEU A 1 86 ? -0.799 9.672 12.477 1.00 45.56 86 LEU A N 1
ATOM 614 C CA . LEU A 1 86 ? -0.061 8.630 11.756 1.00 45.56 86 LEU A CA 1
ATOM 615 C C . LEU A 1 86 ? -0.231 8.775 10.234 1.00 45.56 86 LEU A C 1
ATOM 617 O O . LEU A 1 86 ? 0.661 8.379 9.483 1.00 45.56 86 LEU A O 1
ATOM 621 N N . GLU A 1 87 ? -1.339 9.364 9.769 1.00 50.50 87 GLU A N 1
ATOM 622 C CA . GLU A 1 87 ? -1.426 9.895 8.408 1.00 50.50 87 GLU A CA 1
ATOM 623 C C . GLU A 1 87 ? -0.373 10.995 8.248 1.00 50.50 87 GLU A C 1
ATOM 625 O O . GLU A 1 87 ? -0.293 11.914 9.066 1.00 50.50 87 GLU A O 1
ATOM 630 N N . ALA A 1 88 ? 0.464 10.866 7.211 1.00 50.88 88 ALA A N 1
ATOM 631 C CA . ALA A 1 88 ? 1.588 11.761 6.957 1.00 50.88 88 ALA A CA 1
ATOM 632 C C . ALA A 1 88 ? 1.190 13.230 7.195 1.00 50.88 88 ALA A C 1
ATOM 634 O O . ALA A 1 88 ? 0.108 13.637 6.751 1.00 50.88 88 ALA A O 1
ATOM 635 N N . PRO A 1 89 ? 2.036 14.029 7.882 1.00 43.75 89 PRO A N 1
ATOM 636 C CA . PRO A 1 89 ? 1.716 15.416 8.177 1.00 43.75 89 PRO A CA 1
ATOM 637 C C . PRO A 1 89 ? 1.267 16.091 6.887 1.00 43.75 89 PRO A C 1
ATOM 639 O O . PRO A 1 89 ? 1.948 15.991 5.864 1.00 43.75 89 PRO A O 1
ATOM 642 N N . LYS A 1 90 ? 0.100 16.747 6.929 1.00 44.84 90 LYS A N 1
ATOM 643 C CA . LYS A 1 90 ? -0.401 17.571 5.827 1.00 44.84 90 LYS A CA 1
ATOM 644 C C . LYS A 1 90 ? 0.559 18.741 5.667 1.00 44.84 90 LYS A C 1
ATOM 646 O O . LYS A 1 90 ? 0.336 19.825 6.199 1.00 44.84 90 LYS A O 1
ATOM 651 N N . VAL A 1 91 ? 1.673 18.503 4.987 1.00 43.19 91 VAL A N 1
ATOM 652 C CA . VAL A 1 91 ? 2.564 19.562 4.554 1.00 43.19 91 VAL A CA 1
ATOM 653 C C . VAL A 1 91 ? 1.748 20.405 3.597 1.00 43.19 91 VAL A C 1
ATOM 655 O O . VAL A 1 91 ? 1.306 19.938 2.550 1.00 43.19 91 VAL A O 1
ATOM 658 N N . ASN A 1 92 ? 1.507 21.647 3.994 1.00 48.50 92 ASN A N 1
ATOM 659 C CA . ASN A 1 92 ? 0.794 22.651 3.211 1.00 48.50 92 ASN A CA 1
ATOM 660 C C . ASN A 1 92 ? 1.682 23.157 2.052 1.00 48.50 92 ASN A C 1
ATOM 662 O O . ASN A 1 92 ? 1.793 24.350 1.790 1.00 48.50 92 ASN A O 1
ATOM 666 N N . LEU A 1 93 ? 2.391 22.234 1.403 1.00 54.91 93 LEU A N 1
ATOM 667 C CA . LEU A 1 93 ? 3.187 22.457 0.214 1.00 54.91 93 LEU A CA 1
ATOM 668 C C . LEU A 1 93 ? 2.299 22.184 -0.997 1.00 54.91 93 LEU A C 1
ATOM 670 O O . LEU A 1 93 ? 1.401 21.339 -0.962 1.00 54.91 93 LEU A O 1
ATOM 674 N N . SER A 1 94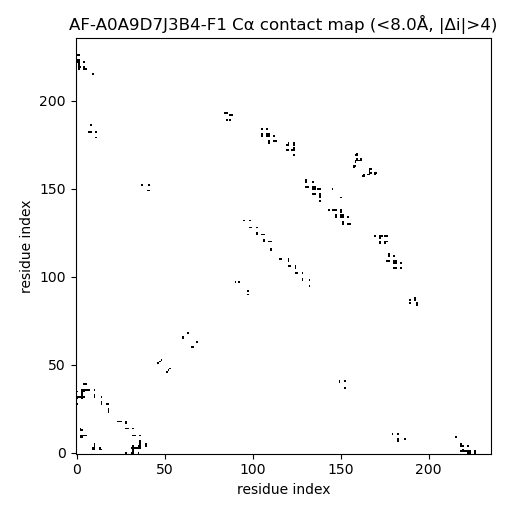 ? 2.555 22.905 -2.089 1.00 65.19 94 SER A N 1
ATOM 675 C CA . SER A 1 94 ? 1.909 22.608 -3.363 1.00 65.19 94 SER A CA 1
ATOM 676 C C . SER A 1 94 ? 2.098 21.122 -3.679 1.00 65.19 94 SER A C 1
ATOM 678 O O . SER A 1 94 ? 3.201 20.597 -3.556 1.00 65.19 94 SER A O 1
ATOM 680 N N . TRP A 1 95 ? 1.021 20.445 -4.082 1.00 65.88 95 TRP A N 1
ATOM 681 C CA . TRP A 1 95 ? 1.004 19.020 -4.449 1.00 65.88 95 TRP A CA 1
ATOM 682 C C . TRP A 1 95 ? 2.157 18.607 -5.385 1.00 65.88 95 TRP A C 1
ATOM 684 O O . TRP A 1 95 ? 2.641 17.483 -5.309 1.00 65.88 95 TRP A O 1
ATOM 694 N N . VAL A 1 96 ? 2.634 19.539 -6.214 1.00 68.94 96 VAL A N 1
ATOM 695 C CA . VAL A 1 96 ? 3.796 19.375 -7.097 1.00 68.94 96 VAL A CA 1
ATOM 696 C C . VAL A 1 96 ? 5.106 19.280 -6.308 1.00 68.94 96 VAL A C 1
ATOM 698 O O . VAL A 1 96 ? 5.941 18.432 -6.594 1.00 68.94 96 VAL A O 1
ATOM 701 N N . THR A 1 97 ? 5.288 20.108 -5.281 1.00 69.31 97 THR A N 1
ATOM 702 C CA . THR A 1 97 ? 6.490 20.126 -4.439 1.00 69.31 97 THR A CA 1
ATOM 703 C C . THR A 1 97 ? 6.611 18.843 -3.623 1.00 69.31 97 THR A C 1
ATOM 705 O O . THR A 1 97 ? 7.688 18.257 -3.574 1.00 69.31 97 THR A O 1
ATOM 708 N N . SER A 1 98 ? 5.512 18.351 -3.043 1.00 68.12 98 SER A N 1
ATOM 709 C CA . SER A 1 98 ? 5.505 17.057 -2.344 1.00 68.12 98 SER A CA 1
ATOM 710 C C . SER A 1 98 ? 5.836 15.900 -3.284 1.00 68.12 98 SER A C 1
ATOM 712 O O . SER A 1 98 ? 6.593 15.009 -2.910 1.00 68.12 98 SER A O 1
ATOM 714 N N . LEU A 1 99 ? 5.318 15.936 -4.514 1.00 71.50 99 LEU A N 1
ATOM 715 C CA . LEU A 1 99 ? 5.592 14.925 -5.531 1.00 71.50 99 LEU A CA 1
ATOM 716 C C . LEU A 1 99 ? 7.067 14.939 -5.958 1.00 71.50 99 LEU A C 1
ATOM 718 O O . LEU A 1 99 ? 7.690 13.885 -6.013 1.00 71.50 99 LEU A O 1
ATOM 722 N N . ILE A 1 100 ? 7.653 16.119 -6.178 1.00 75.12 100 ILE A N 1
ATOM 723 C CA . ILE A 1 100 ? 9.074 16.268 -6.533 1.00 75.12 100 ILE A CA 1
ATOM 724 C C . ILE A 1 100 ? 9.980 15.807 -5.389 1.00 75.12 100 ILE A C 1
ATOM 726 O O . ILE A 1 100 ? 10.921 15.056 -5.631 1.00 75.12 100 ILE A O 1
ATOM 730 N N . ILE A 1 101 ? 9.688 16.203 -4.146 1.00 73.88 101 ILE A N 1
ATOM 731 C CA . ILE A 1 101 ? 10.472 15.789 -2.974 1.00 73.88 101 ILE A CA 1
ATOM 732 C C . ILE A 1 101 ? 10.408 14.269 -2.802 1.00 73.88 101 ILE A C 1
ATOM 734 O O . ILE A 1 101 ? 11.443 13.638 -2.613 1.00 73.88 101 ILE A O 1
ATOM 738 N N . LEU A 1 102 ? 9.218 13.671 -2.911 1.00 69.75 102 LEU A N 1
ATOM 739 C CA . LEU A 1 102 ? 9.045 12.227 -2.752 1.00 69.75 102 LEU A CA 1
ATOM 740 C C . LEU A 1 102 ? 9.706 11.440 -3.892 1.00 69.75 102 LEU A C 1
ATOM 742 O O . LEU A 1 102 ? 10.310 10.402 -3.645 1.00 69.75 102 LEU A O 1
ATOM 746 N N . THR A 1 103 ? 9.638 11.949 -5.122 1.00 73.06 103 THR A N 1
ATOM 747 C CA . THR A 1 103 ? 10.271 11.321 -6.292 1.00 73.06 103 THR A CA 1
ATOM 748 C C . THR A 1 103 ? 11.791 11.420 -6.214 1.00 73.06 103 THR A C 1
ATOM 750 O O . THR A 1 103 ? 12.480 10.430 -6.433 1.00 73.06 103 THR A O 1
ATOM 753 N N . GLY A 1 104 ? 12.325 12.588 -5.843 1.00 75.62 104 GLY A N 1
ATOM 754 C CA . GLY A 1 104 ? 13.761 12.802 -5.676 1.00 75.62 104 GLY A CA 1
ATOM 755 C C . GLY A 1 104 ? 14.339 11.986 -4.520 1.00 75.62 104 GLY A C 1
ATOM 756 O O . GLY A 1 104 ? 15.317 11.268 -4.705 1.00 75.62 104 GLY A O 1
ATOM 757 N N . ALA A 1 105 ? 13.704 12.030 -3.345 1.00 73.62 105 ALA A N 1
ATOM 758 C CA . ALA A 1 105 ? 14.111 11.218 -2.199 1.00 73.62 105 ALA A CA 1
ATOM 759 C C . ALA A 1 105 ? 13.970 9.715 -2.492 1.00 73.62 105 ALA A C 1
ATOM 761 O O . ALA A 1 105 ? 14.866 8.940 -2.164 1.00 73.62 105 ALA A O 1
ATOM 762 N N . GLY A 1 106 ? 12.888 9.318 -3.169 1.00 72.12 106 GLY A N 1
ATOM 763 C CA . GLY A 1 106 ? 12.651 7.950 -3.621 1.00 72.12 106 GLY A CA 1
ATOM 764 C C . GLY A 1 106 ? 13.755 7.448 -4.547 1.00 72.12 106 GLY A C 1
ATOM 765 O O . GLY A 1 106 ? 14.320 6.383 -4.298 1.00 72.12 106 GLY A O 1
ATOM 766 N N . LEU A 1 107 ? 14.129 8.242 -5.552 1.00 75.62 107 LEU A N 1
ATOM 767 C CA . LEU A 1 107 ? 15.210 7.917 -6.477 1.00 75.62 107 LEU A CA 1
ATOM 768 C C . LEU A 1 107 ? 16.549 7.756 -5.748 1.00 75.62 107 LEU A C 1
ATOM 770 O O . LEU A 1 107 ? 17.248 6.772 -5.972 1.00 75.62 107 LEU A O 1
ATOM 774 N N . VAL A 1 108 ? 16.885 8.666 -4.827 1.00 75.19 108 VAL A N 1
ATOM 775 C CA . VAL A 1 108 ? 18.106 8.556 -4.009 1.00 75.19 108 VAL A CA 1
ATOM 776 C C . VAL A 1 108 ? 18.115 7.244 -3.224 1.00 75.19 108 VAL A C 1
ATOM 778 O O . VAL A 1 108 ? 19.115 6.527 -3.234 1.00 75.19 108 VAL A O 1
ATOM 781 N N . THR A 1 109 ? 16.997 6.868 -2.599 1.00 67.38 109 THR A N 1
ATOM 782 C CA . THR A 1 109 ? 16.916 5.590 -1.880 1.00 67.38 109 THR A CA 1
ATOM 783 C C . THR A 1 109 ? 16.951 4.367 -2.783 1.00 67.38 109 THR A C 1
ATOM 785 O O . THR A 1 109 ? 17.521 3.352 -2.388 1.00 67.38 109 THR A O 1
ATOM 788 N N . ALA A 1 110 ? 16.410 4.438 -3.998 1.00 68.06 110 ALA A N 1
ATOM 789 C CA . ALA A 1 110 ? 16.525 3.349 -4.961 1.00 68.06 110 ALA A CA 1
ATOM 790 C C . ALA A 1 110 ? 17.966 3.144 -5.419 1.00 68.06 110 ALA A C 1
ATOM 792 O O . ALA A 1 110 ? 18.422 2.007 -5.438 1.00 68.06 110 ALA A O 1
ATOM 793 N N . VAL A 1 111 ? 18.701 4.221 -5.701 1.00 74.00 111 VAL A N 1
ATOM 794 C CA . VAL A 1 111 ? 20.118 4.150 -6.093 1.00 74.00 111 VAL A CA 1
ATOM 795 C C . VAL A 1 111 ? 20.969 3.562 -4.963 1.00 74.00 111 VAL A C 1
ATOM 797 O O . VAL A 1 111 ? 21.811 2.696 -5.202 1.00 74.00 111 VAL A O 1
ATOM 800 N N . ILE A 1 112 ? 20.712 3.971 -3.715 1.00 72.38 112 ILE A N 1
ATOM 801 C CA . ILE A 1 112 ? 21.389 3.413 -2.534 1.00 72.38 112 ILE A CA 1
ATOM 802 C C . ILE A 1 112 ? 21.037 1.929 -2.352 1.00 72.38 112 ILE A C 1
ATOM 804 O O . ILE A 1 112 ? 21.926 1.110 -2.120 1.00 72.38 112 ILE A O 1
ATOM 808 N N . ALA A 1 113 ? 19.760 1.562 -2.481 1.00 67.44 113 ALA A N 1
ATOM 809 C CA . ALA A 1 113 ? 19.297 0.186 -2.308 1.00 67.44 113 ALA A CA 1
ATOM 810 C C . ALA A 1 113 ? 19.783 -0.753 -3.423 1.00 67.44 113 ALA A C 1
ATOM 812 O O . ALA A 1 113 ? 20.112 -1.906 -3.151 1.00 67.44 113 ALA A O 1
ATOM 813 N N . ALA A 1 114 ? 19.862 -0.264 -4.661 1.00 65.56 114 ALA A N 1
ATOM 814 C CA . ALA A 1 114 ? 20.325 -1.026 -5.813 1.00 65.56 114 ALA A CA 1
ATOM 815 C C . ALA A 1 114 ? 21.858 -1.100 -5.925 1.00 65.56 114 ALA A C 1
ATOM 817 O O . ALA A 1 114 ? 22.364 -1.843 -6.762 1.00 65.56 114 ALA A O 1
ATOM 818 N N . LYS A 1 115 ? 22.607 -0.348 -5.098 1.00 67.94 115 LYS A N 1
ATOM 819 C CA . LYS A 1 115 ? 24.081 -0.229 -5.148 1.00 67.94 115 LYS A CA 1
ATOM 820 C C . LYS A 1 115 ? 24.627 0.131 -6.542 1.00 67.94 115 LYS A C 1
ATOM 822 O O . LYS A 1 115 ? 25.774 -0.173 -6.859 1.00 67.94 115 LYS A O 1
ATOM 827 N N . GLY A 1 116 ? 23.817 0.787 -7.370 1.00 65.12 116 GLY A N 1
ATOM 828 C CA . GLY A 1 116 ? 24.128 1.106 -8.758 1.00 65.12 116 GLY A CA 1
ATOM 829 C C . GLY A 1 116 ? 23.153 2.134 -9.323 1.00 65.12 116 GLY A C 1
ATOM 830 O O . GLY A 1 116 ? 22.028 2.265 -8.843 1.00 65.12 116 GLY A O 1
ATOM 831 N N . PHE A 1 117 ? 23.603 2.883 -10.330 1.00 69.94 117 PHE A N 1
ATOM 832 C CA . PHE A 1 117 ? 22.795 3.887 -11.017 1.00 69.94 117 PHE A CA 1
ATOM 833 C C . PHE A 1 117 ? 22.474 3.401 -12.430 1.00 69.94 117 PHE A C 1
ATOM 835 O O . PHE A 1 117 ? 23.380 3.189 -13.233 1.00 69.94 117 PHE A O 1
ATOM 842 N N . SER A 1 118 ? 21.187 3.241 -12.728 1.00 72.69 118 SER A N 1
ATOM 843 C CA . SER A 1 118 ? 20.695 3.005 -14.085 1.00 72.69 118 SER A CA 1
ATOM 844 C C . SER A 1 118 ? 19.770 4.147 -14.487 1.00 72.69 118 SER A C 1
ATOM 846 O O . SER A 1 118 ? 19.026 4.689 -13.664 1.00 72.69 118 SER A O 1
ATOM 848 N N . PHE A 1 119 ? 19.820 4.531 -15.761 1.00 75.06 119 PHE A N 1
ATOM 849 C CA . PHE A 1 119 ? 18.932 5.563 -16.294 1.00 75.06 119 PHE A CA 1
ATOM 850 C C . PHE A 1 119 ? 17.457 5.117 -16.240 1.00 75.06 119 PHE A C 1
ATOM 852 O O . PHE A 1 119 ? 16.565 5.942 -16.041 1.00 75.06 119 PHE A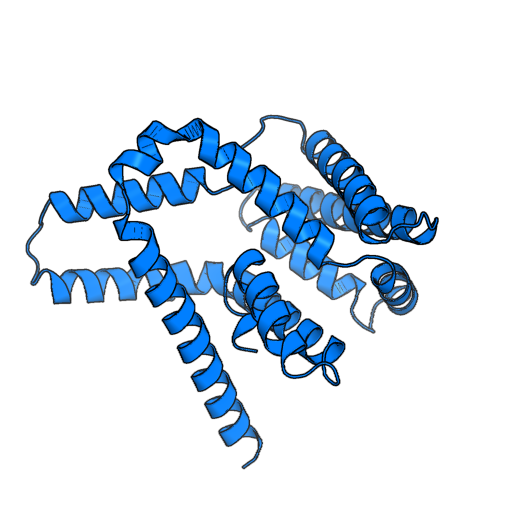 O 1
ATOM 859 N N . ASP A 1 120 ? 17.216 3.805 -16.286 1.00 75.62 120 ASP A N 1
ATOM 860 C CA . ASP A 1 120 ? 15.889 3.189 -16.195 1.00 75.62 120 ASP A CA 1
ATOM 861 C C . ASP A 1 120 ? 15.215 3.421 -14.835 1.00 75.62 120 ASP A C 1
ATOM 863 O O . ASP A 1 120 ? 14.005 3.645 -14.775 1.00 75.62 120 ASP A O 1
ATOM 867 N N . MET A 1 121 ? 15.977 3.491 -13.735 1.00 73.06 121 MET A N 1
ATOM 868 C CA . MET A 1 121 ? 15.422 3.859 -12.423 1.00 73.06 121 MET A CA 1
ATOM 869 C C . MET A 1 121 ? 14.878 5.287 -12.435 1.00 73.06 121 MET A C 1
ATOM 871 O O . MET A 1 121 ? 13.772 5.534 -11.958 1.00 73.06 121 MET A O 1
ATOM 875 N N . VAL A 1 122 ? 15.626 6.235 -13.007 1.00 78.62 122 VAL A N 1
ATOM 876 C CA . VAL A 1 122 ? 15.183 7.635 -13.119 1.00 78.62 122 VAL A CA 1
ATOM 877 C C . VAL A 1 122 ? 13.897 7.710 -13.931 1.00 78.62 122 VAL A C 1
ATOM 879 O O . VAL A 1 122 ? 12.940 8.364 -13.516 1.00 78.62 122 VAL A O 1
ATOM 882 N N . LEU A 1 123 ? 13.862 6.997 -15.055 1.00 79.75 123 LEU A N 1
ATOM 883 C CA . LEU A 1 123 ? 12.706 6.922 -15.935 1.00 79.75 123 LEU A CA 1
ATOM 884 C C . LEU A 1 123 ? 11.483 6.341 -15.217 1.00 79.75 123 LEU A C 1
ATOM 886 O O . LEU A 1 123 ? 10.399 6.915 -15.299 1.00 79.75 123 LEU A O 1
ATOM 890 N N . THR A 1 124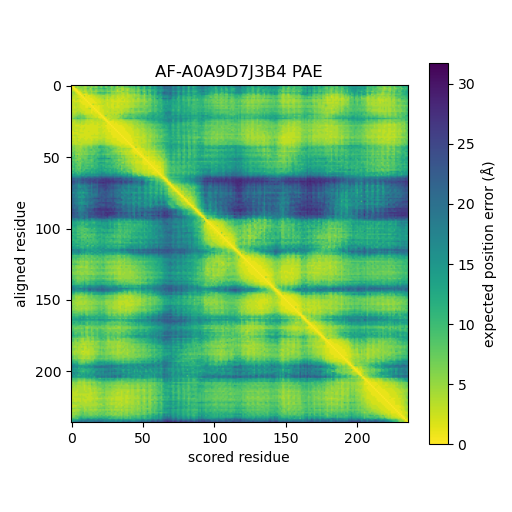 ? 11.668 5.274 -14.440 1.00 78.88 124 THR A N 1
ATOM 891 C CA . THR A 1 124 ? 10.612 4.642 -13.636 1.00 78.88 124 THR A CA 1
ATOM 892 C C . THR A 1 124 ? 10.042 5.591 -12.591 1.00 78.88 124 THR A C 1
ATOM 894 O O . THR A 1 124 ? 8.825 5.727 -12.476 1.00 78.88 124 THR A O 1
ATOM 897 N N . TYR A 1 125 ? 10.902 6.283 -11.838 1.00 78.94 125 TYR A N 1
ATOM 898 C CA . TYR A 1 125 ? 10.465 7.251 -10.830 1.00 78.94 125 TYR A CA 1
ATOM 899 C C . TYR A 1 125 ? 9.746 8.444 -11.457 1.00 78.94 125 TYR A C 1
ATOM 901 O O . TYR A 1 125 ? 8.732 8.890 -10.924 1.00 78.94 125 TYR A O 1
ATOM 909 N N . LEU A 1 126 ? 10.223 8.934 -12.603 1.00 82.25 126 LEU A N 1
ATOM 910 C CA . LEU A 1 126 ? 9.577 10.013 -13.350 1.00 82.25 126 LEU A CA 1
ATOM 911 C C . LEU A 1 126 ? 8.203 9.568 -13.867 1.00 82.25 126 LEU A C 1
ATOM 913 O O . LEU A 1 126 ? 7.223 10.297 -13.725 1.00 82.25 126 LEU A O 1
ATOM 917 N 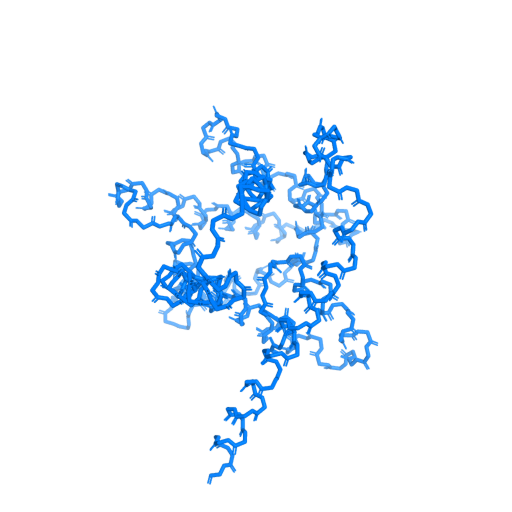N . LEU A 1 127 ? 8.100 8.347 -14.387 1.00 82.12 127 LEU A N 1
ATOM 918 C CA . LEU A 1 127 ? 6.847 7.764 -14.852 1.00 82.12 127 LEU A CA 1
ATOM 919 C C . LEU A 1 127 ? 5.847 7.571 -13.706 1.00 82.12 127 LEU A C 1
ATOM 921 O O . LEU A 1 127 ? 4.698 7.996 -13.818 1.00 82.12 127 LEU A O 1
ATOM 925 N N . MET A 1 128 ? 6.280 7.015 -12.571 1.00 78.12 128 MET A N 1
ATOM 926 C CA . MET A 1 128 ? 5.465 6.915 -11.355 1.00 78.12 128 MET A CA 1
ATOM 927 C C . MET A 1 128 ? 4.986 8.293 -10.887 1.00 78.12 128 MET A C 1
ATOM 929 O O . MET A 1 128 ? 3.802 8.473 -10.601 1.00 78.12 128 MET A O 1
ATOM 933 N N . ALA A 1 129 ? 5.880 9.283 -10.862 1.00 80.81 129 ALA A N 1
ATOM 934 C CA . ALA A 1 129 ? 5.548 10.657 -10.509 1.00 80.81 129 ALA A CA 1
ATOM 935 C C . ALA A 1 129 ? 4.511 11.253 -11.471 1.00 80.81 129 ALA A C 1
ATOM 937 O O . ALA A 1 129 ? 3.554 11.880 -11.020 1.00 80.81 129 ALA A O 1
ATOM 938 N N . ALA A 1 130 ? 4.643 11.012 -12.776 1.00 84.31 130 ALA A N 1
ATOM 939 C CA . ALA A 1 130 ? 3.688 11.461 -13.782 1.00 84.31 130 ALA A CA 1
ATOM 940 C C . ALA A 1 130 ? 2.305 10.822 -13.581 1.00 84.31 130 ALA A C 1
ATOM 942 O O . ALA A 1 130 ? 1.303 11.537 -13.570 1.00 84.31 130 ALA A O 1
ATOM 943 N N . ILE A 1 131 ? 2.236 9.508 -13.342 1.00 82.00 131 ILE A N 1
ATOM 944 C CA . ILE A 1 131 ? 0.974 8.799 -13.074 1.00 82.00 131 ILE A CA 1
ATOM 945 C C . ILE A 1 131 ? 0.298 9.349 -11.817 1.00 82.00 131 ILE A C 1
ATOM 947 O O . ILE A 1 131 ? -0.894 9.661 -11.837 1.00 82.00 131 ILE A O 1
ATOM 951 N N . VAL A 1 132 ? 1.052 9.517 -10.727 1.00 79.38 132 VAL A N 1
ATOM 952 C CA . VAL A 1 132 ? 0.521 10.085 -9.482 1.00 79.38 132 VAL A CA 1
ATOM 953 C C . VAL A 1 132 ? 0.082 11.532 -9.702 1.00 79.38 132 VAL A C 1
ATOM 955 O O . VAL A 1 132 ? -0.984 11.920 -9.231 1.00 79.38 132 VAL A O 1
ATOM 958 N N . ALA A 1 133 ? 0.839 12.328 -10.458 1.00 82.00 133 ALA A N 1
ATOM 959 C CA . ALA A 1 133 ? 0.487 13.711 -10.750 1.00 82.00 133 ALA A CA 1
ATOM 960 C C . ALA A 1 133 ? -0.817 13.817 -11.553 1.00 82.00 133 ALA A C 1
ATOM 962 O O . ALA A 1 133 ? -1.698 14.598 -11.189 1.00 82.00 133 ALA A O 1
ATOM 963 N N . VAL A 1 134 ? -0.974 12.996 -12.595 1.00 84.06 134 VAL A N 1
ATOM 964 C CA . VAL A 1 134 ? -2.214 12.899 -13.377 1.00 84.06 134 VAL A CA 1
ATOM 965 C C . VAL A 1 134 ? -3.364 12.437 -12.487 1.00 84.06 134 VAL A C 1
ATOM 967 O O . VAL A 1 134 ? -4.430 13.046 -12.518 1.00 84.06 134 VAL A O 1
ATOM 970 N N . GLY A 1 135 ? -3.154 11.430 -11.636 1.00 80.56 135 GLY A N 1
ATOM 971 C CA . GLY A 1 135 ? -4.186 10.942 -10.723 1.00 80.56 135 GLY A CA 1
ATOM 972 C C . GLY A 1 135 ? -4.621 11.972 -9.684 1.00 80.56 135 GLY A C 1
ATOM 973 O O . GLY A 1 135 ? -5.816 12.118 -9.430 1.00 80.56 135 GLY A O 1
ATOM 974 N N . LEU A 1 136 ? -3.691 12.754 -9.137 1.00 77.19 136 LEU A N 1
ATOM 975 C CA . LEU A 1 136 ? -3.999 13.861 -8.227 1.00 77.19 136 LEU A CA 1
ATOM 976 C C . LEU A 1 136 ? -4.696 15.020 -8.945 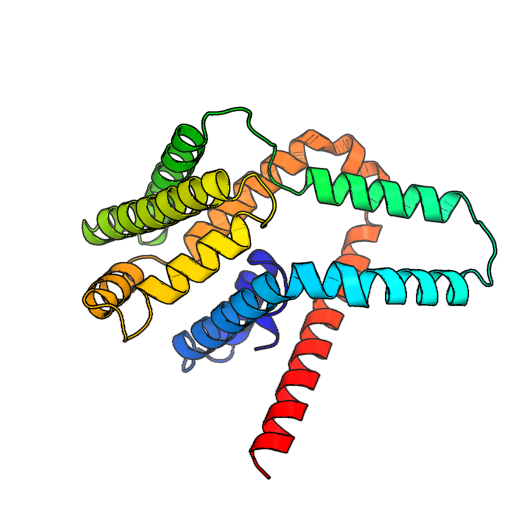1.00 77.19 136 LEU A C 1
ATOM 978 O O . LEU A 1 136 ? -5.612 15.625 -8.385 1.00 77.19 136 LEU A O 1
ATOM 982 N N . TRP A 1 137 ? -4.287 15.330 -10.174 1.00 81.56 137 TRP A N 1
ATOM 983 C CA . TRP A 1 137 ? -4.943 16.339 -11.000 1.00 81.56 137 TRP A CA 1
ATOM 984 C C . TRP A 1 137 ? -6.391 15.937 -11.300 1.00 81.56 137 TRP A C 1
ATOM 986 O O . TRP A 1 137 ? -7.307 16.718 -11.040 1.00 81.56 137 TRP A O 1
ATOM 996 N N . LEU A 1 138 ? -6.620 14.688 -11.711 1.00 78.38 138 LEU A N 1
ATOM 997 C CA . LEU A 1 138 ? -7.958 14.148 -11.947 1.00 78.38 138 LEU A CA 1
ATOM 998 C C . LEU A 1 138 ? -8.795 14.109 -10.660 1.00 78.38 138 LEU A C 1
ATOM 1000 O O . LEU A 1 138 ? -9.957 14.501 -10.676 1.00 78.38 138 LEU A O 1
ATOM 1004 N N . ALA A 1 139 ? -8.204 13.729 -9.523 1.00 74.75 139 ALA A N 1
ATOM 1005 C CA . ALA A 1 139 ? -8.890 13.742 -8.229 1.00 74.75 139 ALA A CA 1
ATOM 1006 C C . ALA A 1 139 ? -9.351 15.153 -7.817 1.00 74.75 139 ALA A C 1
ATOM 1008 O O . ALA A 1 139 ? -10.398 15.306 -7.178 1.00 74.75 139 ALA A O 1
ATOM 1009 N N . LYS A 1 140 ? -8.610 16.201 -8.208 1.00 71.94 140 LYS A N 1
ATOM 1010 C CA . LYS A 1 140 ? -9.025 17.598 -8.007 1.00 71.94 140 LYS A CA 1
ATOM 1011 C C . LYS A 1 140 ? -10.215 17.988 -8.885 1.00 71.94 140 LYS A C 1
ATOM 1013 O O . LYS A 1 140 ? -11.084 18.714 -8.401 1.00 71.94 140 LYS A O 1
ATOM 1018 N N . LEU A 1 141 ? -10.310 17.479 -10.118 1.00 76.56 141 LEU A N 1
ATOM 1019 C CA . LEU A 1 141 ? -11.505 17.660 -10.958 1.00 76.56 141 LEU A CA 1
ATOM 1020 C C . LEU A 1 141 ? -12.755 17.044 -10.314 1.00 76.56 141 LEU A C 1
ATOM 1022 O O . LEU A 1 141 ? -13.845 17.606 -10.423 1.00 76.56 141 LEU A O 1
ATOM 1026 N N . THR A 1 142 ? -12.602 15.956 -9.558 1.00 69.25 142 THR A N 1
ATOM 1027 C CA . THR A 1 142 ? -13.702 15.281 -8.849 1.00 69.25 142 THR A CA 1
ATOM 1028 C C . THR A 1 142 ? -14.223 16.046 -7.618 1.00 69.25 142 THR A C 1
ATOM 1030 O O . THR A 1 142 ? -15.083 15.532 -6.897 1.00 69.25 142 THR A O 1
ATOM 1033 N N . LYS A 1 143 ? -13.733 17.271 -7.350 1.00 61.09 143 LYS A N 1
ATOM 1034 C CA . LYS A 1 143 ? -14.162 18.166 -6.250 1.00 61.09 143 LYS A CA 1
ATOM 1035 C C . LYS A 1 143 ? -14.231 17.478 -4.872 1.00 61.09 143 LYS A C 1
ATOM 1037 O O . LYS A 1 143 ? -15.102 17.790 -4.065 1.00 61.09 143 LYS A O 1
ATOM 1042 N N . GLY A 1 144 ? -13.335 16.524 -4.604 1.00 60.81 144 GLY A N 1
ATOM 1043 C CA . GLY A 1 144 ? -13.218 15.860 -3.298 1.00 60.81 144 GLY A CA 1
ATOM 1044 C C . GLY A 1 144 ? -14.268 14.788 -2.984 1.00 60.81 144 GLY A C 1
ATOM 1045 O O . GLY A 1 144 ? -14.308 14.309 -1.856 1.00 60.81 144 GLY A O 1
ATOM 1046 N N . LYS A 1 145 ? -15.102 14.373 -3.950 1.00 63.81 145 LYS A N 1
ATOM 1047 C CA . LYS A 1 145 ? -16.087 13.294 -3.731 1.00 63.81 145 LYS A CA 1
ATOM 1048 C C . LYS A 1 145 ? -15.462 11.899 -3.639 1.00 63.81 145 LYS A C 1
ATOM 1050 O O . LYS A 1 145 ? -16.081 10.997 -3.086 1.00 63.81 145 LYS A O 1
ATOM 1055 N N . VAL A 1 146 ? -14.262 11.720 -4.192 1.00 68.62 146 VAL A N 1
ATOM 1056 C CA . VAL A 1 146 ? -13.555 10.435 -4.232 1.00 68.62 146 VAL A CA 1
ATOM 1057 C C . VAL A 1 146 ? -12.176 10.605 -3.589 1.00 68.62 146 VAL A C 1
ATOM 1059 O O . VAL A 1 146 ? -11.468 11.552 -3.944 1.00 68.62 146 VAL A O 1
ATOM 1062 N N . PRO A 1 147 ? -11.771 9.714 -2.664 1.00 68.31 147 PRO A N 1
ATOM 1063 C CA . PRO A 1 147 ? -10.412 9.684 -2.137 1.00 68.31 147 PRO A CA 1
ATOM 1064 C C . PRO A 1 147 ? -9.380 9.628 -3.269 1.00 68.31 147 PRO A C 1
ATOM 1066 O O . PRO A 1 147 ? -9.467 8.774 -4.151 1.00 68.31 147 PRO A O 1
ATOM 1069 N N . ALA A 1 148 ? -8.376 10.509 -3.226 1.00 70.00 148 ALA A N 1
ATOM 1070 C CA . ALA A 1 148 ? -7.338 10.588 -4.258 1.00 70.00 148 ALA A CA 1
ATOM 1071 C C . ALA A 1 148 ? -6.605 9.250 -4.469 1.00 70.00 148 ALA A C 1
ATOM 1073 O O . ALA A 1 148 ? -6.251 8.911 -5.594 1.00 70.00 148 ALA A O 1
ATOM 1074 N N . LEU A 1 149 ? -6.459 8.464 -3.397 1.00 73.75 149 LEU A N 1
ATOM 1075 C CA . LEU A 1 149 ? -5.896 7.115 -3.430 1.00 73.75 149 LEU A CA 1
ATOM 1076 C C . LEU A 1 149 ? -6.612 6.205 -4.442 1.00 73.75 149 LEU A C 1
ATOM 1078 O O . LEU A 1 149 ? -5.953 5.527 -5.223 1.00 73.75 149 LEU A O 1
ATOM 1082 N N . ILE A 1 150 ? -7.949 6.227 -4.476 1.00 75.50 150 ILE A N 1
ATOM 1083 C CA . ILE A 1 150 ? -8.743 5.383 -5.382 1.00 75.50 150 ILE A CA 1
ATOM 1084 C C . ILE A 1 150 ? -8.492 5.788 -6.837 1.00 75.50 150 ILE A C 1
ATOM 1086 O O . ILE A 1 150 ? -8.291 4.932 -7.692 1.00 75.50 150 ILE A O 1
ATOM 1090 N N . VAL A 1 151 ? -8.450 7.094 -7.115 1.00 79.69 151 VAL A N 1
ATOM 1091 C CA . VAL A 1 151 ? -8.218 7.624 -8.468 1.00 79.69 151 VAL A CA 1
ATOM 1092 C C . VAL A 1 151 ? -6.834 7.222 -8.984 1.00 79.69 151 VAL A C 1
ATOM 1094 O O . VAL A 1 151 ? -6.713 6.755 -10.114 1.00 79.69 151 VAL A O 1
ATOM 1097 N N . VAL A 1 152 ? -5.802 7.343 -8.144 1.00 79.44 152 VAL A N 1
ATOM 1098 C CA . VAL A 1 152 ? -4.429 6.946 -8.494 1.00 79.44 152 VAL A CA 1
ATOM 1099 C C . VAL A 1 152 ? -4.337 5.440 -8.754 1.00 79.44 152 VAL A C 1
ATOM 1101 O O . VAL A 1 152 ? -3.738 5.043 -9.750 1.00 79.44 152 VAL A O 1
ATOM 1104 N N . ILE A 1 153 ? -4.965 4.605 -7.917 1.00 80.75 153 ILE A N 1
ATOM 1105 C CA . ILE A 1 153 ? -4.969 3.146 -8.101 1.00 80.75 153 ILE A CA 1
ATOM 1106 C C . ILE A 1 153 ? -5.652 2.753 -9.416 1.00 80.75 153 ILE A C 1
ATOM 1108 O O . ILE A 1 153 ? -5.108 1.944 -10.162 1.00 80.75 153 ILE A O 1
ATOM 1112 N N . VAL A 1 154 ? -6.822 3.323 -9.718 1.00 83.62 154 VAL A N 1
ATOM 1113 C CA . VAL A 1 154 ? -7.573 2.998 -10.941 1.00 83.62 154 VAL A CA 1
ATOM 1114 C C . VAL A 1 154 ? -6.789 3.395 -12.192 1.00 83.62 154 VAL A C 1
ATOM 1116 O O . VAL A 1 154 ? -6.718 2.615 -13.138 1.00 83.62 154 VAL A O 1
ATOM 1119 N N . ILE A 1 155 ? -6.161 4.573 -12.195 1.00 85.00 155 ILE A N 1
ATOM 1120 C CA . ILE A 1 155 ? -5.337 5.028 -13.325 1.00 85.00 155 ILE A CA 1
ATOM 1121 C C . ILE A 1 155 ? -4.090 4.157 -13.475 1.00 85.00 155 ILE A C 1
ATOM 1123 O O . ILE A 1 155 ? -3.772 3.752 -14.590 1.00 85.00 155 ILE A O 1
ATOM 1127 N N . GLY A 1 156 ? -3.407 3.836 -12.373 1.00 84.00 156 GLY A N 1
ATOM 1128 C CA . GLY A 1 156 ? -2.255 2.936 -12.391 1.00 84.00 156 GLY A CA 1
ATOM 1129 C C . GLY A 1 156 ? -2.623 1.566 -12.960 1.00 84.00 156 GLY A C 1
ATOM 1130 O O . GLY A 1 156 ? -2.005 1.112 -13.915 1.00 84.00 156 GLY A O 1
ATOM 1131 N N . ALA A 1 157 ? -3.701 0.960 -12.456 1.00 83.69 157 ALA A N 1
ATOM 1132 C CA . ALA A 1 157 ? -4.209 -0.313 -12.959 1.00 83.69 157 ALA A CA 1
ATOM 1133 C C . ALA A 1 157 ? -4.612 -0.245 -14.443 1.00 83.69 157 ALA A C 1
ATOM 1135 O O . ALA A 1 157 ? -4.391 -1.202 -15.180 1.00 83.69 157 ALA A O 1
ATOM 1136 N N . TYR A 1 158 ? -5.165 0.881 -14.900 1.00 85.56 158 TYR A N 1
ATOM 1137 C CA . TYR A 1 158 ? -5.524 1.081 -16.304 1.00 85.56 158 TYR A CA 1
ATOM 1138 C C . TYR A 1 158 ? -4.296 1.178 -17.221 1.00 85.56 158 TYR A C 1
ATOM 1140 O O . TYR A 1 158 ? -4.272 0.539 -18.268 1.00 85.56 158 TYR A O 1
ATOM 1148 N N . ILE A 1 159 ? -3.261 1.926 -16.825 1.00 84.38 159 ILE A N 1
ATOM 1149 C CA . ILE A 1 159 ? -2.021 2.088 -17.609 1.00 84.38 159 ILE A CA 1
ATOM 1150 C C . ILE A 1 159 ? -1.217 0.780 -17.664 1.00 84.38 159 ILE A C 1
ATOM 1152 O O . ILE A 1 159 ? -0.562 0.498 -18.666 1.00 84.38 159 ILE A O 1
ATOM 1156 N N . THR A 1 160 ? -1.285 -0.033 -16.610 1.00 82.75 160 THR A N 1
ATOM 1157 C CA . THR A 1 160 ? -0.617 -1.341 -16.526 1.00 82.75 160 THR A CA 1
ATOM 1158 C C . THR A 1 160 ? -1.447 -2.483 -17.136 1.00 82.75 160 THR A C 1
ATOM 1160 O O . THR A 1 160 ? -0.947 -3.593 -17.305 1.00 82.75 160 THR A O 1
ATOM 1163 N N . SER A 1 161 ? -2.710 -2.234 -17.497 1.00 83.00 161 SER A N 1
ATOM 1164 C CA . SER A 1 161 ? -3.588 -3.231 -18.119 1.00 83.00 161 SER A CA 1
ATOM 1165 C C . SER A 1 161 ? -3.114 -3.593 -19.534 1.00 83.00 161 SER A C 1
ATOM 1167 O O . SER A 1 161 ? -2.703 -2.699 -20.277 1.00 83.00 161 SER A O 1
ATOM 1169 N N . PRO A 1 162 ? -3.256 -4.860 -19.975 1.00 76.94 162 PRO A N 1
ATOM 1170 C CA . PRO A 1 162 ? -2.893 -5.290 -21.332 1.00 76.94 162 PRO A CA 1
ATOM 1171 C C . PRO A 1 162 ? -3.635 -4.536 -22.448 1.00 76.94 162 PRO A C 1
ATOM 1173 O O . PRO A 1 162 ? -3.229 -4.592 -23.604 1.00 76.94 162 PRO A O 1
ATOM 1176 N N . TRP A 1 163 ? -4.711 -3.817 -22.115 1.00 76.25 163 TRP A N 1
ATOM 1177 C CA . TRP A 1 163 ? -5.456 -2.978 -23.055 1.00 76.25 163 TRP A CA 1
ATOM 1178 C C . TRP A 1 163 ? -4.741 -1.675 -23.441 1.00 76.25 163 TRP A C 1
ATOM 1180 O O . TRP A 1 163 ? -5.142 -1.027 -24.409 1.00 76.25 163 TRP A O 1
ATOM 1190 N N . PHE A 1 164 ? -3.716 -1.258 -22.693 1.00 81.81 164 PHE A N 1
ATOM 1191 C CA . PHE A 1 164 ? -2.998 -0.013 -22.942 1.00 81.81 164 PHE A CA 1
ATOM 1192 C C . PHE A 1 164 ? -1.772 -0.252 -23.848 1.00 81.81 164 PHE A C 1
ATOM 1194 O O . PHE A 1 164 ? -0.928 -1.090 -23.528 1.00 81.81 164 PHE A O 1
ATOM 1201 N N . PRO A 1 165 ? -1.602 0.506 -24.951 1.00 76.06 165 PRO A N 1
ATOM 1202 C CA . PRO A 1 165 ? -0.557 0.258 -25.955 1.00 76.06 165 PRO A CA 1
ATOM 1203 C C . PRO A 1 165 ? 0.885 0.428 -25.443 1.00 76.06 165 PRO A C 1
ATOM 1205 O O . PRO A 1 165 ? 1.819 -0.005 -26.107 1.00 76.06 165 PRO A O 1
ATOM 1208 N N . GLY A 1 166 ? 1.079 1.041 -24.269 1.00 77.88 166 GLY A N 1
ATOM 1209 C CA . GLY A 1 166 ? 2.382 1.188 -23.610 1.00 77.88 166 GLY A CA 1
ATOM 1210 C C . GLY A 1 166 ? 2.599 0.280 -22.394 1.00 77.88 166 GLY A C 1
ATOM 1211 O O . GLY A 1 166 ? 3.598 0.451 -21.701 1.00 77.88 166 GLY A O 1
ATOM 1212 N N . ALA A 1 167 ? 1.689 -0.656 -22.095 1.00 76.31 167 ALA A N 1
ATOM 1213 C CA . ALA A 1 167 ? 1.720 -1.419 -20.843 1.00 76.31 167 ALA A CA 1
ATOM 1214 C C . ALA A 1 167 ? 2.992 -2.267 -20.682 1.00 76.31 167 ALA A C 1
ATOM 1216 O O . ALA A 1 167 ? 3.580 -2.282 -19.604 1.00 76.31 167 ALA A O 1
ATOM 1217 N N . ALA A 1 168 ? 3.454 -2.915 -21.758 1.00 77.75 168 ALA A N 1
ATOM 1218 C CA . ALA A 1 168 ? 4.666 -3.740 -21.735 1.00 77.75 168 ALA A CA 1
ATOM 1219 C C . ALA A 1 168 ? 5.913 -2.924 -21.357 1.00 77.75 168 ALA A C 1
ATOM 1221 O O . ALA A 1 168 ? 6.677 -3.328 -20.487 1.00 77.75 168 ALA A O 1
ATOM 1222 N N . TRP A 1 169 ? 6.058 -1.732 -21.940 1.00 79.94 169 TRP A N 1
ATOM 1223 C CA . TRP A 1 169 ? 7.174 -0.834 -21.649 1.00 79.94 169 TRP A CA 1
ATOM 1224 C C . TRP A 1 169 ? 7.128 -0.292 -20.213 1.00 79.94 169 TRP A C 1
ATOM 1226 O O . TRP A 1 169 ? 8.156 -0.222 -19.540 1.00 79.94 169 TRP A O 1
ATOM 1236 N N . VAL A 1 170 ? 5.934 0.041 -19.706 1.00 79.44 170 VAL A N 1
ATOM 1237 C CA . VAL A 1 170 ? 5.744 0.471 -18.309 1.00 79.44 170 VAL A CA 1
ATOM 1238 C C . VAL A 1 170 ? 6.106 -0.653 -17.335 1.00 79.44 170 VAL A C 1
ATOM 1240 O O . VAL A 1 170 ? 6.764 -0.394 -16.328 1.00 79.44 170 VAL A O 1
ATOM 1243 N N . LEU A 1 171 ? 5.689 -1.887 -17.626 1.00 79.81 171 LEU A N 1
ATOM 1244 C CA . LEU A 1 171 ? 5.970 -3.068 -16.806 1.00 79.81 171 LEU A CA 1
ATOM 1245 C C . LEU A 1 171 ? 7.464 -3.402 -16.770 1.00 79.81 171 LEU A C 1
ATOM 1247 O O . LEU A 1 171 ? 8.008 -3.611 -15.688 1.00 79.81 171 LEU A O 1
ATOM 1251 N N . GLU A 1 172 ? 8.125 -3.398 -17.926 1.00 78.62 172 GLU A N 1
ATOM 1252 C CA . GLU A 1 172 ? 9.562 -3.664 -18.043 1.00 78.62 172 GLU A CA 1
ATOM 1253 C C . GLU A 1 172 ? 10.387 -2.599 -17.310 1.00 78.62 172 GLU A C 1
ATOM 1255 O O . GLU A 1 172 ? 11.245 -2.922 -16.492 1.00 78.62 172 GLU A O 1
ATOM 1260 N N . THR A 1 173 ? 10.046 -1.323 -17.506 1.00 75.88 173 THR A N 1
ATOM 1261 C CA . THR A 1 173 ? 10.698 -0.201 -16.817 1.00 75.88 173 THR A CA 1
ATOM 1262 C C . THR A 1 173 ? 10.495 -0.303 -15.297 1.00 75.88 173 THR A C 1
ATOM 1264 O O . THR A 1 173 ? 11.447 -0.175 -14.529 1.00 75.88 173 THR A O 1
ATOM 1267 N N . SER A 1 174 ? 9.285 -0.655 -14.843 1.00 73.25 174 SER A N 1
ATOM 1268 C CA . SER A 1 174 ? 8.951 -0.793 -13.414 1.00 73.25 174 SER A CA 1
ATOM 1269 C C . SER A 1 174 ? 9.717 -1.905 -12.693 1.00 73.25 174 SER A C 1
ATOM 1271 O O . SER A 1 174 ? 9.905 -1.812 -11.480 1.00 73.25 174 SER A O 1
ATOM 1273 N N . ALA A 1 175 ? 10.201 -2.925 -13.409 1.00 73.06 175 ALA A N 1
ATOM 1274 C CA . ALA A 1 175 ? 11.014 -3.991 -12.823 1.00 73.06 175 ALA A CA 1
ATOM 1275 C C . ALA A 1 175 ? 12.391 -3.497 -12.337 1.00 73.06 175 ALA A C 1
ATOM 1277 O O . ALA A 1 175 ? 13.015 -4.138 -11.492 1.00 73.06 175 ALA A O 1
ATOM 1278 N N . SER A 1 176 ? 12.856 -2.338 -12.822 1.00 69.69 176 SER A N 1
ATOM 1279 C CA . SER A 1 176 ? 14.144 -1.753 -12.428 1.00 69.69 176 SER A CA 1
ATOM 1280 C C . SER A 1 176 ? 14.169 -1.190 -10.998 1.00 69.69 176 SER A C 1
ATOM 1282 O O . SER A 1 176 ? 15.245 -0.895 -10.471 1.00 69.69 176 SER A O 1
ATOM 1284 N N . VAL A 1 177 ? 13.009 -1.044 -10.342 1.00 68.88 177 VAL A N 1
ATOM 1285 C CA . VAL A 1 177 ? 12.893 -0.445 -9.005 1.00 68.88 177 VAL A CA 1
ATOM 1286 C C . VAL A 1 177 ? 12.384 -1.461 -7.989 1.00 68.88 177 VAL A C 1
ATOM 1288 O O . VAL A 1 177 ? 11.303 -2.030 -8.114 1.00 68.88 177 VAL A O 1
ATOM 1291 N N . ASN A 1 178 ? 13.135 -1.628 -6.899 1.00 71.62 178 ASN A N 1
ATOM 1292 C CA . ASN A 1 178 ? 12.695 -2.445 -5.777 1.00 71.62 178 ASN A CA 1
ATOM 1293 C C . ASN A 1 178 ? 11.661 -1.686 -4.922 1.00 71.62 178 ASN A C 1
ATOM 1295 O O . ASN A 1 178 ? 12.011 -0.764 -4.177 1.00 71.62 178 ASN A O 1
ATOM 1299 N N . PHE A 1 179 ? 10.398 -2.117 -4.979 1.00 70.69 179 PHE A N 1
ATOM 1300 C CA . PHE A 1 179 ? 9.289 -1.577 -4.179 1.00 70.69 179 PHE A CA 1
ATOM 1301 C C . PHE A 1 179 ? 9.584 -1.518 -2.672 1.00 70.69 179 PHE A C 1
ATOM 1303 O O . PHE A 1 179 ? 9.131 -0.599 -1.985 1.00 70.69 179 PHE A O 1
ATOM 1310 N N . LEU A 1 180 ? 10.377 -2.455 -2.147 1.00 75.31 180 LEU A N 1
ATOM 1311 C CA . LEU A 1 180 ? 10.727 -2.506 -0.729 1.00 75.31 180 LEU A CA 1
ATOM 1312 C C . LEU A 1 180 ? 11.557 -1.285 -0.299 1.00 75.31 180 LEU A C 1
ATOM 1314 O O . LEU A 1 180 ? 11.416 -0.809 0.828 1.00 75.31 180 LEU A O 1
ATOM 1318 N N . SER A 1 181 ? 12.366 -0.727 -1.207 1.00 75.56 181 SER A N 1
ATOM 1319 C CA . SER A 1 181 ? 13.161 0.480 -0.949 1.00 75.56 181 SER A CA 1
ATOM 1320 C C . SER A 1 181 ? 12.268 1.702 -0.712 1.00 75.56 181 SER A C 1
ATOM 1322 O O . SER A 1 181 ? 12.423 2.411 0.284 1.00 75.56 181 SER A O 1
ATOM 1324 N N . VAL A 1 182 ? 11.246 1.886 -1.556 1.00 73.00 182 VAL A N 1
ATOM 1325 C CA . VAL A 1 182 ? 10.266 2.978 -1.419 1.00 73.00 182 VAL A CA 1
ATOM 1326 C C . VAL A 1 182 ? 9.501 2.871 -0.103 1.00 73.00 182 VAL A C 1
ATOM 1328 O O . VAL A 1 182 ? 9.338 3.865 0.606 1.00 73.00 182 VAL A O 1
ATOM 1331 N N . ILE A 1 183 ? 9.059 1.661 0.253 1.00 73.75 183 ILE A N 1
ATOM 1332 C CA . ILE A 1 183 ? 8.333 1.425 1.506 1.00 73.75 183 ILE A CA 1
ATOM 1333 C C . ILE A 1 183 ? 9.238 1.717 2.707 1.00 73.75 183 ILE A C 1
ATOM 1335 O O . ILE A 1 183 ? 8.787 2.335 3.668 1.00 73.75 183 ILE A O 1
ATOM 1339 N N . THR A 1 184 ? 10.519 1.350 2.637 1.00 77.88 184 THR A N 1
ATOM 1340 C CA . THR A 1 184 ? 11.499 1.619 3.700 1.00 77.88 184 THR A CA 1
ATOM 1341 C C . THR A 1 184 ? 11.693 3.118 3.918 1.00 77.88 184 THR A C 1
ATOM 1343 O O . THR A 1 184 ? 11.636 3.578 5.059 1.00 77.88 184 THR A O 1
ATOM 1346 N N . LEU A 1 185 ? 11.844 3.902 2.844 1.00 76.94 185 LEU A N 1
ATOM 1347 C CA . LEU A 1 185 ? 11.924 5.363 2.937 1.00 76.94 185 LEU A CA 1
ATOM 1348 C C . LEU A 1 185 ? 10.650 5.955 3.552 1.00 76.94 185 LEU A C 1
ATOM 1350 O O . LEU A 1 185 ? 10.723 6.776 4.467 1.00 76.94 185 LEU A O 1
ATOM 1354 N N . MET A 1 186 ? 9.482 5.531 3.065 1.00 73.81 186 MET A N 1
ATOM 1355 C CA . MET A 1 186 ? 8.196 6.017 3.563 1.00 73.81 186 MET A CA 1
ATOM 1356 C C . MET A 1 186 ? 8.038 5.728 5.062 1.00 73.81 186 MET A C 1
ATOM 1358 O O . MET A 1 186 ? 7.636 6.610 5.819 1.00 73.81 186 MET A O 1
ATOM 1362 N N . LEU A 1 187 ? 8.395 4.518 5.503 1.00 74.12 187 LEU A N 1
ATOM 1363 C CA . LEU A 1 187 ? 8.336 4.111 6.907 1.00 74.12 187 LEU A CA 1
ATOM 1364 C C . LEU A 1 187 ? 9.334 4.879 7.768 1.00 74.12 187 LEU A C 1
ATOM 1366 O O . LEU A 1 187 ? 8.996 5.240 8.890 1.00 74.12 187 LEU A O 1
ATOM 1370 N N . ALA A 1 188 ? 10.535 5.149 7.256 1.00 80.00 188 ALA A N 1
ATOM 1371 C CA . ALA A 1 188 ? 11.534 5.940 7.965 1.00 80.00 188 ALA A CA 1
ATOM 1372 C C . ALA A 1 188 ? 11.041 7.376 8.205 1.00 80.00 188 ALA A C 1
ATOM 1374 O O . ALA A 1 188 ? 11.117 7.876 9.327 1.00 80.00 188 ALA A O 1
ATOM 1375 N N . ILE A 1 189 ? 10.463 8.019 7.183 1.00 73.75 189 ILE A N 1
ATOM 1376 C CA . ILE A 1 189 ? 9.884 9.367 7.303 1.00 73.75 189 ILE A CA 1
ATOM 1377 C C . ILE A 1 189 ? 8.671 9.358 8.242 1.00 73.75 189 ILE A C 1
ATOM 1379 O O . ILE A 1 189 ? 8.549 10.234 9.101 1.00 73.75 189 ILE A O 1
ATOM 1383 N N . ALA A 1 190 ? 7.785 8.365 8.118 1.00 71.75 190 ALA A N 1
ATOM 1384 C CA . ALA A 1 190 ? 6.631 8.218 9.002 1.00 71.75 190 ALA A CA 1
ATOM 1385 C C . ALA A 1 190 ? 7.067 8.013 10.463 1.00 71.75 190 ALA A C 1
ATOM 1387 O O . ALA A 1 190 ? 6.572 8.701 11.353 1.00 71.75 190 ALA A O 1
ATOM 1388 N N . GLY A 1 191 ? 8.048 7.139 10.705 1.00 72.81 191 GLY A N 1
ATOM 1389 C CA . GLY A 1 191 ? 8.625 6.889 12.025 1.00 72.81 191 GLY A CA 1
ATOM 1390 C C . GLY A 1 191 ? 9.263 8.138 12.634 1.00 72.81 191 GLY A C 1
ATOM 1391 O O . GLY A 1 191 ? 9.013 8.443 13.799 1.00 72.81 191 GLY A O 1
ATOM 1392 N N . LEU A 1 192 ? 10.011 8.913 11.841 1.00 76.06 192 LEU A N 1
ATOM 1393 C CA . LEU A 1 192 ? 10.596 10.182 12.281 1.00 76.06 192 LEU A CA 1
ATOM 1394 C C . LEU A 1 192 ? 9.519 11.225 12.622 1.00 76.06 192 LEU A C 1
ATOM 1396 O O . LEU A 1 192 ? 9.636 11.922 13.628 1.00 76.06 192 LEU A O 1
ATOM 1400 N N . SER A 1 193 ? 8.445 11.303 11.828 1.00 67.88 193 SER A N 1
ATOM 1401 C CA . SER A 1 193 ? 7.303 12.184 12.105 1.00 67.88 193 SER A CA 1
ATOM 1402 C C . SER A 1 193 ? 6.620 11.823 13.426 1.00 67.88 193 SER A C 1
ATOM 1404 O O . SER A 1 193 ? 6.319 12.706 14.223 1.00 67.88 193 SER A O 1
ATOM 1406 N N . ILE A 1 194 ? 6.421 10.535 13.693 1.00 66.12 194 ILE A N 1
ATOM 1407 C CA . ILE A 1 194 ? 5.807 10.045 14.934 1.00 66.12 194 ILE A CA 1
ATOM 1408 C C . ILE A 1 194 ? 6.721 10.286 16.140 1.00 66.12 194 ILE A C 1
ATOM 1410 O O . ILE A 1 194 ? 6.247 10.641 17.217 1.00 66.12 194 ILE A O 1
ATOM 1414 N N . GLY A 1 195 ? 8.039 10.169 15.954 1.00 67.12 195 GLY A N 1
ATOM 1415 C CA . GLY A 1 195 ? 9.037 10.489 16.974 1.00 67.12 195 GLY A CA 1
ATOM 1416 C C . GLY A 1 195 ? 9.000 11.948 17.447 1.00 67.12 195 GLY A C 1
ATOM 1417 O O . GLY A 1 195 ? 9.465 12.237 18.545 1.00 67.12 195 GLY A O 1
ATOM 1418 N N . LYS A 1 196 ? 8.405 12.875 16.685 1.00 67.44 196 LYS A N 1
ATOM 1419 C CA . LYS A 1 196 ? 8.189 14.257 17.151 1.00 67.44 196 LYS A CA 1
ATOM 1420 C C . LYS A 1 196 ? 7.073 14.348 18.206 1.00 67.44 196 LYS A C 1
ATOM 1422 O O . LYS A 1 196 ? 7.104 15.230 19.057 1.00 67.44 196 LYS A O 1
ATOM 1427 N N . ASP A 1 197 ? 6.138 13.396 18.191 1.00 66.31 197 ASP A N 1
ATOM 1428 C CA . ASP A 1 197 ? 4.973 13.315 19.078 1.00 66.31 197 ASP A CA 1
ATOM 1429 C C . ASP A 1 197 ? 5.204 12.295 20.220 1.00 66.31 197 ASP A C 1
ATOM 1431 O O . ASP A 1 197 ? 4.284 11.633 20.706 1.00 66.31 197 ASP A O 1
ATOM 1435 N N . LEU A 1 198 ? 6.455 12.192 20.699 1.00 66.12 198 LEU A N 1
ATOM 1436 C CA . LEU A 1 198 ? 6.871 11.393 21.866 1.00 66.12 198 LEU A CA 1
ATOM 1437 C C . LEU A 1 198 ? 5.951 11.492 23.100 1.00 66.12 198 LEU A C 1
ATOM 1439 O O . LEU A 1 198 ? 5.683 10.446 23.701 1.00 66.12 198 LEU A O 1
ATOM 1443 N N . PRO A 1 199 ? 5.450 12.677 23.519 1.00 64.94 199 PRO A N 1
ATOM 1444 C CA . PRO A 1 199 ? 4.545 12.751 24.667 1.00 64.94 199 PRO A CA 1
ATOM 1445 C C . PRO A 1 199 ? 3.225 11.994 24.443 1.00 64.94 199 PRO A C 1
ATOM 1447 O O . PRO A 1 199 ? 2.718 11.390 25.388 1.00 64.94 199 PRO A O 1
ATOM 1450 N N . MET A 1 200 ? 2.714 11.943 23.208 1.00 63.97 200 MET A N 1
ATOM 1451 C CA . MET A 1 200 ? 1.504 11.193 22.850 1.00 63.97 200 MET A CA 1
ATOM 1452 C C . MET A 1 200 ? 1.758 9.678 22.873 1.00 63.97 200 MET A C 1
ATOM 1454 O O . MET A 1 200 ? 0.973 8.921 23.440 1.00 63.97 200 MET A O 1
ATOM 1458 N N . LEU A 1 201 ? 2.903 9.221 22.353 1.00 65.38 201 LEU A N 1
ATOM 1459 C CA . LEU A 1 201 ? 3.295 7.802 22.404 1.00 65.38 201 LEU A CA 1
ATOM 1460 C C . LEU A 1 201 ? 3.467 7.296 23.839 1.00 65.38 201 LEU A C 1
ATOM 1462 O O . LEU A 1 201 ? 3.115 6.158 24.159 1.00 65.38 201 LEU A O 1
ATOM 1466 N N . ARG A 1 202 ? 3.982 8.154 24.726 1.00 66.75 202 ARG A N 1
ATOM 1467 C CA . ARG A 1 202 ? 4.205 7.817 26.134 1.00 66.75 202 ARG A CA 1
ATOM 1468 C C . ARG A 1 202 ? 2.902 7.588 26.904 1.00 66.75 202 ARG A C 1
ATOM 1470 O O . ARG A 1 202 ? 2.905 6.771 27.821 1.00 66.75 202 ARG A O 1
ATOM 1477 N N . GLN A 1 203 ? 1.805 8.252 26.530 1.00 67.31 203 GLN A N 1
ATOM 1478 C CA . GLN A 1 203 ? 0.486 8.038 27.145 1.00 67.31 203 GLN A CA 1
ATOM 1479 C C . GLN A 1 203 ? -0.106 6.660 26.811 1.00 67.31 203 GLN A C 1
ATOM 1481 O O . GLN A 1 203 ? -0.772 6.054 27.645 1.00 67.31 203 GLN A O 1
ATOM 1486 N N . ILE A 1 204 ? 0.173 6.136 25.616 1.00 62.78 204 ILE A N 1
ATOM 1487 C CA . ILE A 1 204 ? -0.298 4.817 25.166 1.00 62.78 204 ILE A CA 1
ATOM 1488 C C . ILE A 1 204 ? 0.556 3.695 25.789 1.00 62.78 204 ILE A C 1
ATOM 1490 O O . ILE A 1 204 ? 0.052 2.627 26.153 1.00 62.78 204 ILE A O 1
ATOM 1494 N N . GLY A 1 205 ? 1.858 3.953 25.956 1.00 68.12 205 GLY A N 1
ATOM 1495 C CA . GLY A 1 205 ? 2.806 3.075 26.637 1.00 68.12 205 GLY A CA 1
ATOM 1496 C C . GLY A 1 205 ? 3.041 1.728 25.939 1.00 68.12 205 GLY A C 1
ATOM 1497 O O . GLY A 1 205 ? 2.675 1.509 24.787 1.00 68.12 205 GLY A O 1
ATOM 1498 N N . TRP A 1 206 ? 3.640 0.784 26.672 1.00 78.75 206 TRP A N 1
ATOM 1499 C CA . TRP A 1 206 ? 4.003 -0.560 26.186 1.00 78.75 206 TRP A CA 1
ATOM 1500 C C . TRP A 1 206 ? 2.807 -1.401 25.695 1.00 78.75 206 TRP A C 1
ATOM 1502 O O . TRP A 1 206 ? 2.996 -2.391 24.996 1.00 78.75 206 TRP A O 1
ATOM 1512 N N . LYS A 1 207 ? 1.565 -1.011 26.019 1.00 77.88 207 LYS A N 1
ATOM 1513 C CA . LYS A 1 207 ? 0.342 -1.765 25.690 1.00 77.88 207 LYS A CA 1
ATOM 1514 C C . LYS A 1 207 ? 0.031 -1.809 24.190 1.00 77.88 207 LYS A C 1
ATOM 1516 O O . LYS A 1 207 ? -0.634 -2.744 23.754 1.00 77.88 207 LYS A O 1
ATOM 1521 N N . ILE A 1 208 ? 0.528 -0.858 23.395 1.00 76.94 208 ILE A N 1
ATOM 1522 C CA . ILE A 1 208 ? 0.313 -0.867 21.939 1.00 76.94 208 ILE A CA 1
ATOM 1523 C C . ILE A 1 208 ? 1.042 -2.018 21.245 1.00 76.94 208 ILE A C 1
ATOM 1525 O O . ILE A 1 208 ? 0.551 -2.531 20.247 1.00 76.94 208 ILE A O 1
ATOM 1529 N N . LEU A 1 209 ? 2.183 -2.456 21.785 1.00 81.44 209 LEU A N 1
ATOM 1530 C CA . LEU A 1 209 ? 2.994 -3.506 21.184 1.00 81.44 209 LEU A CA 1
ATOM 1531 C C . LEU A 1 209 ? 2.261 -4.864 21.153 1.00 81.44 209 LEU A C 1
ATOM 1533 O O . LEU A 1 209 ? 2.078 -5.393 20.056 1.00 81.44 209 LEU A O 1
ATOM 1537 N N . PRO A 1 210 ? 1.756 -5.417 22.279 1.00 85.25 210 PRO A N 1
ATOM 1538 C CA . PRO A 1 210 ? 1.003 -6.669 22.245 1.00 85.25 210 PRO A CA 1
ATOM 1539 C C . PRO A 1 210 ? -0.314 -6.537 21.469 1.00 85.25 210 PRO A C 1
ATOM 1541 O O . PRO A 1 210 ? -0.671 -7.455 20.738 1.00 85.25 210 PRO A O 1
ATOM 1544 N N . VAL A 1 211 ? -1.013 -5.397 21.559 1.00 80.00 211 VAL A N 1
ATOM 1545 C CA . VAL A 1 211 ? -2.244 -5.170 20.778 1.00 80.00 211 VAL A CA 1
ATOM 1546 C C . VAL A 1 211 ? -1.941 -5.167 19.278 1.00 80.00 211 VAL A C 1
ATOM 1548 O O . VAL A 1 211 ? -2.641 -5.824 18.516 1.00 80.00 211 VAL A O 1
ATOM 1551 N N . GLY A 1 212 ? -0.868 -4.496 18.854 1.00 80.56 212 GLY A N 1
ATOM 1552 C CA . GLY A 1 212 ? -0.420 -4.465 17.465 1.00 80.56 212 GLY A CA 1
ATOM 1553 C C . GLY A 1 212 ? -0.082 -5.855 16.931 1.00 80.56 212 GLY A C 1
ATOM 1554 O O . GLY A 1 212 ? -0.555 -6.219 15.858 1.00 80.56 212 GLY A O 1
ATOM 1555 N N . PHE A 1 213 ? 0.650 -6.669 17.700 1.00 85.31 213 PHE A N 1
ATOM 1556 C CA . PHE A 1 213 ? 0.929 -8.061 17.328 1.00 85.31 213 PHE A CA 1
ATOM 1557 C C . PHE A 1 213 ? -0.348 -8.882 17.148 1.00 85.31 213 PHE A C 1
ATOM 1559 O O . PHE A 1 213 ? -0.485 -9.574 16.141 1.00 85.31 213 PHE A O 1
ATOM 1566 N N . VAL A 1 214 ? -1.297 -8.778 18.084 1.00 87.38 214 VAL A N 1
ATOM 1567 C CA . VAL A 1 214 ? -2.576 -9.498 17.996 1.00 87.38 214 VAL A CA 1
ATOM 1568 C C . VAL A 1 214 ? -3.374 -9.046 16.775 1.00 87.38 214 VAL A C 1
ATOM 1570 O O . VAL A 1 214 ? -3.897 -9.892 16.056 1.00 87.38 214 VAL A O 1
ATOM 1573 N N . VAL A 1 215 ? -3.437 -7.743 16.491 1.00 81.50 215 VAL A N 1
ATOM 1574 C CA . VAL A 1 215 ? -4.173 -7.206 15.334 1.00 81.50 215 VAL A CA 1
ATOM 1575 C C . VAL A 1 215 ? -3.535 -7.632 14.011 1.00 81.50 215 VAL A C 1
ATOM 1577 O O . VAL A 1 215 ? -4.250 -8.077 13.112 1.00 81.50 215 VAL A O 1
ATOM 1580 N N . ILE A 1 216 ? -2.207 -7.546 13.887 1.00 81.75 216 ILE A N 1
ATOM 1581 C CA . ILE A 1 216 ? -1.482 -7.973 12.680 1.00 81.75 216 ILE A CA 1
ATOM 1582 C C . ILE A 1 216 ? -1.671 -9.477 12.459 1.00 81.75 216 ILE A C 1
ATOM 1584 O O . ILE A 1 216 ? -2.031 -9.891 11.357 1.00 81.75 216 ILE A O 1
ATOM 1588 N N . ALA A 1 217 ? -1.499 -10.290 13.506 1.00 86.38 217 ALA A N 1
ATOM 1589 C CA . ALA A 1 217 ? -1.686 -11.735 13.429 1.00 86.38 217 ALA A CA 1
ATOM 1590 C C . ALA A 1 217 ? -3.133 -12.105 13.077 1.00 86.38 217 ALA A C 1
ATOM 1592 O O . ALA A 1 217 ? -3.354 -12.911 12.177 1.00 86.38 217 ALA A O 1
ATOM 1593 N N . ALA A 1 218 ? -4.124 -11.487 13.725 1.00 86.81 218 ALA A N 1
ATOM 1594 C CA . ALA A 1 218 ? -5.536 -11.733 13.445 1.00 86.81 218 ALA A CA 1
ATOM 1595 C C . ALA A 1 218 ? -5.906 -11.355 12.005 1.00 86.81 218 ALA A C 1
ATOM 1597 O O . ALA A 1 218 ? -6.582 -12.126 11.328 1.00 86.81 218 ALA A O 1
ATOM 1598 N N . THR A 1 219 ? -5.423 -10.210 11.513 1.00 82.56 219 THR A N 1
ATOM 1599 C CA . THR A 1 219 ? -5.683 -9.750 10.139 1.00 82.56 219 THR A CA 1
ATOM 1600 C C . THR A 1 219 ? -5.047 -10.687 9.117 1.00 82.56 219 THR A C 1
ATOM 1602 O O . THR A 1 219 ? -5.700 -11.082 8.150 1.00 82.56 219 THR A O 1
ATOM 1605 N N . PHE A 1 220 ? -3.801 -11.104 9.351 1.00 85.31 220 PHE A N 1
ATOM 1606 C CA . PHE A 1 220 ? -3.102 -12.056 8.493 1.00 85.31 220 PHE A CA 1
ATOM 1607 C C . PHE A 1 220 ? -3.803 -13.422 8.464 1.00 85.31 220 PHE A C 1
ATOM 1609 O O . PHE A 1 220 ? -4.051 -13.968 7.385 1.00 85.31 220 PHE A O 1
ATOM 1616 N N . LEU A 1 221 ? -4.159 -13.964 9.634 1.00 88.44 221 LEU A N 1
ATOM 1617 C CA . LEU A 1 221 ? -4.824 -15.261 9.758 1.00 88.44 221 LEU A CA 1
ATOM 1618 C C . LEU A 1 221 ? -6.214 -15.238 9.127 1.00 88.44 221 LEU A C 1
ATOM 1620 O O . LEU A 1 221 ? -6.510 -16.100 8.306 1.00 88.44 221 LEU A O 1
ATOM 1624 N N . ALA A 1 222 ? -7.037 -14.233 9.433 1.00 86.69 222 ALA A N 1
ATOM 1625 C CA . ALA A 1 222 ? -8.364 -14.090 8.839 1.00 86.69 222 ALA A CA 1
ATOM 1626 C C . ALA A 1 222 ? -8.282 -14.015 7.309 1.00 86.69 222 ALA A C 1
ATOM 1628 O O . ALA A 1 222 ? -9.007 -14.717 6.611 1.00 86.69 222 ALA A O 1
ATOM 1629 N N . SER A 1 223 ? -7.342 -13.228 6.782 1.00 84.25 223 SER A N 1
ATOM 1630 C CA . SER A 1 223 ? -7.146 -13.089 5.337 1.00 84.25 223 SER A CA 1
ATOM 1631 C C . SER A 1 223 ? -6.674 -14.383 4.681 1.00 84.25 223 SER A C 1
ATOM 1633 O O . SER A 1 223 ? -7.090 -14.702 3.571 1.00 84.25 223 SER A O 1
ATOM 1635 N N . THR A 1 224 ? -5.829 -15.151 5.370 1.00 85.88 224 THR A N 1
ATOM 1636 C CA . THR A 1 224 ? -5.360 -16.457 4.890 1.00 85.88 224 THR A CA 1
ATOM 1637 C C . THR A 1 224 ? -6.484 -17.490 4.903 1.00 85.88 224 THR A C 1
ATOM 1639 O O . THR A 1 224 ? -6.655 -18.198 3.919 1.00 85.88 224 THR A O 1
ATOM 1642 N N . VAL A 1 225 ? -7.309 -17.526 5.955 1.00 89.19 225 VAL A N 1
ATOM 1643 C CA . VAL A 1 225 ? -8.483 -18.411 6.038 1.00 89.19 225 VAL A CA 1
ATOM 1644 C C . VAL A 1 225 ? -9.494 -18.094 4.938 1.00 89.19 225 VAL A C 1
ATOM 1646 O O . VAL A 1 225 ? -10.020 -19.010 4.315 1.00 89.19 225 VAL A O 1
ATOM 1649 N N . ILE A 1 226 ? -9.752 -16.811 4.662 1.00 86.00 226 ILE A N 1
ATOM 1650 C CA . ILE A 1 226 ? -10.644 -16.409 3.564 1.00 86.00 226 ILE A CA 1
ATOM 1651 C C . ILE A 1 226 ? -10.061 -16.846 2.217 1.00 86.00 226 ILE A C 1
ATOM 1653 O O . ILE A 1 226 ? -10.792 -17.387 1.391 1.00 86.00 226 ILE A O 1
ATOM 1657 N N . ALA A 1 227 ? -8.760 -16.641 1.996 1.00 84.38 227 ALA A N 1
ATOM 1658 C CA . ALA A 1 227 ? -8.104 -17.068 0.763 1.00 84.38 227 ALA A CA 1
ATOM 1659 C C . ALA A 1 227 ? -8.208 -18.589 0.562 1.00 84.38 227 ALA A C 1
ATOM 1661 O O . ALA A 1 227 ? -8.576 -19.029 -0.524 1.00 84.38 227 ALA A O 1
ATOM 1662 N N . GLU A 1 228 ? -7.961 -19.371 1.615 1.00 86.75 228 GLU A N 1
ATOM 1663 C CA . GLU A 1 228 ? -8.084 -20.830 1.588 1.00 86.75 228 GLU A CA 1
ATOM 1664 C C . GLU A 1 228 ? -9.527 -21.272 1.322 1.00 86.75 228 GLU A C 1
ATOM 1666 O O . GLU A 1 228 ? -9.772 -22.124 0.473 1.00 86.75 228 GLU A O 1
ATOM 1671 N N . ALA A 1 229 ? -10.508 -20.647 1.979 1.00 87.69 229 ALA A N 1
ATOM 1672 C CA . ALA A 1 229 ? -11.920 -20.950 1.763 1.00 87.69 229 ALA A CA 1
ATOM 1673 C C . ALA A 1 229 ? -12.356 -20.671 0.316 1.00 87.69 229 ALA A C 1
ATOM 1675 O O . ALA A 1 229 ? -13.072 -21.474 -0.279 1.00 87.69 229 ALA A O 1
ATOM 1676 N N . VAL A 1 230 ? -11.911 -19.556 -0.270 1.00 86.62 230 VAL A N 1
ATOM 1677 C CA . VAL A 1 230 ? -12.210 -19.217 -1.668 1.00 86.62 230 VAL A CA 1
ATOM 1678 C C . VAL A 1 230 ? -11.539 -20.202 -2.623 1.00 86.62 230 VAL 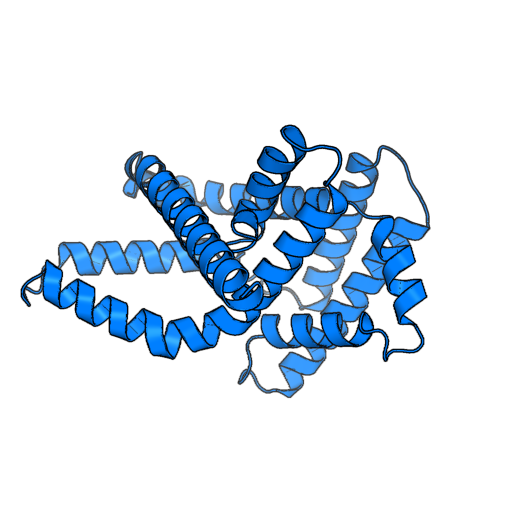A C 1
ATOM 1680 O O . VAL A 1 230 ? -12.198 -20.683 -3.541 1.00 86.62 230 VAL A O 1
ATOM 1683 N N . LEU A 1 231 ? -10.268 -20.551 -2.400 1.00 85.94 231 LEU A N 1
ATOM 1684 C CA . LEU A 1 231 ? -9.559 -21.546 -3.211 1.00 85.94 231 LEU A CA 1
ATOM 1685 C C . LEU A 1 231 ? -10.220 -22.926 -3.134 1.00 85.94 231 LEU A C 1
ATOM 1687 O O . LEU A 1 231 ? -10.376 -23.582 -4.161 1.00 85.94 231 LEU A O 1
ATOM 1691 N N . ALA A 1 232 ? -10.662 -23.343 -1.948 1.00 86.88 232 ALA A N 1
ATOM 1692 C CA . ALA A 1 232 ? -11.366 -24.604 -1.744 1.00 86.88 232 ALA A CA 1
ATOM 1693 C C . ALA A 1 232 ? -12.730 -24.650 -2.456 1.00 86.88 232 ALA A C 1
ATOM 1695 O O . ALA A 1 232 ? -13.155 -25.718 -2.894 1.00 86.88 232 ALA A O 1
ATOM 1696 N N . ILE A 1 233 ? -13.415 -23.508 -2.583 1.00 89.06 233 ILE A N 1
ATOM 1697 C CA . ILE A 1 233 ? -14.663 -23.390 -3.352 1.00 89.06 233 ILE A CA 1
ATOM 1698 C C . ILE A 1 233 ? -14.380 -23.389 -4.860 1.00 89.06 233 ILE A C 1
ATOM 1700 O O . ILE A 1 233 ? -15.142 -23.987 -5.607 1.00 89.06 233 ILE A O 1
ATOM 1704 N N . LEU A 1 234 ? -13.301 -22.739 -5.307 1.00 82.38 234 LEU A N 1
ATOM 1705 C CA . LEU A 1 234 ? -12.956 -22.609 -6.728 1.00 82.38 234 LEU A CA 1
ATOM 1706 C C . LEU A 1 234 ? -12.385 -23.904 -7.341 1.00 82.38 234 LEU A C 1
ATOM 1708 O O . LEU A 1 234 ? -12.482 -24.095 -8.548 1.00 82.38 234 LEU A O 1
ATOM 1712 N N . HIS A 1 235 ? -11.769 -24.769 -6.526 1.00 68.81 235 HIS A N 1
ATOM 1713 C CA . HIS A 1 235 ? -11.229 -26.076 -6.937 1.00 68.81 235 HIS A CA 1
ATOM 1714 C C . HIS A 1 235 ? -12.214 -27.253 -6.766 1.00 68.81 235 HIS A C 1
ATOM 1716 O O . HIS A 1 235 ? -11.815 -28.406 -6.948 1.00 68.81 235 HIS A O 1
ATOM 1722 N N . ARG A 1 236 ? -13.481 -26.991 -6.423 1.00 49.28 236 ARG A N 1
ATOM 1723 C CA . ARG A 1 236 ? -14.586 -27.955 -6.558 1.00 49.28 236 ARG A CA 1
ATOM 1724 C C . ARG A 1 236 ? -15.361 -27.693 -7.840 1.00 49.28 236 ARG A C 1
ATOM 1726 O O . ARG A 1 236 ? -15.817 -28.697 -8.426 1.00 49.28 236 ARG A O 1
#

Sequence (236 aa):
MGSGVGSGSMMAAGIASVTAAHPEFTDQIAAFATTANLIASLAGVPLALWISLPLADRFYRFLTRNQKNPTVAEATSTIGEISKALEAPKVNLSWVTSLIILTGAGLVTAVIAAKGFSFDMVLTYLLMAAIVAVGLWLAKLTKGKVPALIVVIVIGAYITSPWFPGAAWVLETSASVNFLSVITLMLAIAGLSIGKDLPMLRQIGWKILPVGFVVIAATFLASTVIAEAVLAILHR